Protein AF-A0A8J5X4Y2-F1 (afdb_monomer)

Mean predicted aligned error: 17.04 Å

Solvent-accessible surface area (backbone atoms only — not comparable to full-atom values): 22110 Å² total; per-residue (Å²): 134,82,88,64,68,61,83,46,69,44,55,58,91,65,52,57,80,64,70,45,80,50,61,64,41,42,43,60,32,39,28,60,42,95,52,92,84,36,31,27,31,32,43,24,26,33,15,34,46,57,54,85,54,64,38,83,60,81,86,63,22,73,81,29,31,64,38,51,64,92,48,33,78,74,38,70,87,46,34,74,26,54,61,76,26,36,31,35,35,68,36,65,56,50,74,50,57,30,85,47,100,89,50,60,47,34,29,35,38,31,39,60,51,58,30,88,92,41,90,84,42,53,26,68,42,35,30,39,26,39,40,39,58,22,50,39,72,88,64,53,78,42,45,14,25,18,39,29,28,41,76,37,56,82,92,44,48,89,51,39,77,55,36,69,35,60,38,48,77,68,33,46,50,43,49,46,33,62,84,82,44,59,47,65,59,24,50,52,43,38,72,64,46,75,76,76,61,68,40,73,43,43,24,51,64,63,61,77,39,80,86,49,57,48,94,60,49,76,40,80,46,75,82,79,57,70,64,65,60,60,72,69,50,76,76,81,70,78,80,75,81,78,82,80,86,80,82,89,81,88,86,88,85,88,86,87,84,85,88,84,83,88,86,86,88,85,82,85,86,84,84,84,81,82,88,84,82,86,78,87,78,84,83,81,79,82,83,81,87,78,91,80,91,76,86,86,88,86,86,86,91,85,80,88,90,85,89,89,87,89,81,89,84,90,82,87,88,84,87,90,86,82,93,77,88,82,78,93,73,89,80,80,76,87,70,92,73,87,80,72,75,86,115

Structure (mmCIF, N/CA/C/O backbone):
data_AF-A0A8J5X4Y2-F1
#
_entry.id   AF-A0A8J5X4Y2-F1
#
loop_
_atom_site.group_PDB
_atom_site.id
_atom_site.type_symbol
_atom_site.label_atom_id
_atom_site.label_alt_id
_atom_site.label_comp_id
_atom_site.label_asym_id
_atom_site.label_entity_id
_atom_site.label_seq_id
_atom_site.pdbx_PDB_ins_code
_atom_site.Cartn_x
_atom_site.Cartn_y
_atom_site.Cartn_z
_atom_site.occupancy
_atom_site.B_iso_or_equiv
_atom_site.auth_seq_id
_atom_site.auth_comp_id
_atom_site.auth_asym_id
_atom_site.auth_atom_id
_atom_site.pdbx_PDB_model_num
ATOM 1 N N . MET A 1 1 ? -28.275 11.058 -6.227 1.00 36.06 1 MET A N 1
ATOM 2 C CA . MET A 1 1 ? -27.317 11.415 -5.159 1.00 36.06 1 MET A CA 1
ATOM 3 C C . MET A 1 1 ? -25.944 11.520 -5.792 1.00 36.06 1 MET A C 1
ATOM 5 O O . MET A 1 1 ? -25.503 10.550 -6.395 1.00 36.06 1 MET A O 1
ATOM 9 N N . GLY A 1 2 ? -25.349 12.715 -5.793 1.00 36.47 2 GLY A N 1
ATOM 10 C CA . GLY A 1 2 ? -24.050 12.964 -6.423 1.00 36.47 2 GLY A CA 1
ATOM 11 C C . GLY A 1 2 ? -22.919 12.302 -5.639 1.00 36.47 2 GLY A C 1
ATOM 12 O O . GLY A 1 2 ? -22.927 12.332 -4.412 1.00 36.47 2 GLY A O 1
ATOM 13 N N . ALA A 1 3 ? -21.969 11.693 -6.346 1.00 39.72 3 ALA A N 1
ATOM 14 C CA . ALA A 1 3 ? -20.755 11.151 -5.753 1.00 39.72 3 ALA A CA 1
ATOM 15 C C . ALA A 1 3 ? -19.882 12.316 -5.266 1.00 39.72 3 ALA A C 1
ATOM 17 O O . ALA A 1 3 ? -19.220 12.980 -6.059 1.00 39.72 3 ALA A O 1
ATOM 18 N N . THR A 1 4 ? -19.923 12.611 -3.970 1.00 47.31 4 THR A N 1
ATOM 19 C CA . THR A 1 4 ? -19.015 13.580 -3.359 1.00 47.31 4 THR A CA 1
ATOM 20 C C . THR A 1 4 ? -17.664 12.911 -3.138 1.00 47.31 4 THR A C 1
ATOM 22 O O . THR A 1 4 ? -17.581 11.943 -2.385 1.00 47.31 4 THR A O 1
ATOM 25 N N . GLY A 1 5 ? -16.618 13.405 -3.808 1.00 56.22 5 GLY A N 1
ATOM 26 C CA . GLY A 1 5 ? -15.230 13.048 -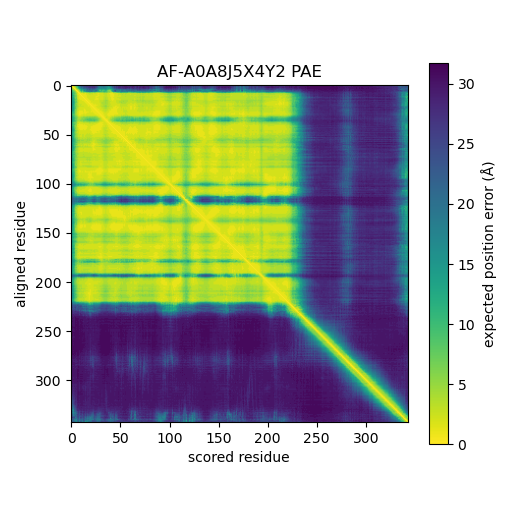3.496 1.00 56.22 5 GLY A CA 1
ATOM 27 C C . GLY A 1 5 ? -14.862 13.404 -2.050 1.00 56.22 5 GLY A C 1
ATOM 28 O O . GLY A 1 5 ? -15.661 14.019 -1.338 1.00 56.22 5 GLY A O 1
ATOM 29 N N . ALA A 1 6 ? -13.663 13.013 -1.606 1.00 60.06 6 ALA A N 1
ATOM 30 C CA . ALA A 1 6 ? -13.217 13.336 -0.254 1.00 60.06 6 ALA A CA 1
ATOM 31 C C . ALA A 1 6 ? -13.245 14.847 -0.013 1.00 60.06 6 ALA A C 1
ATOM 33 O O . ALA A 1 6 ? -12.638 15.614 -0.757 1.00 60.06 6 ALA A O 1
ATOM 34 N N . LYS A 1 7 ? -13.965 15.274 1.027 1.00 69.56 7 LYS A N 1
ATOM 35 C CA . LYS A 1 7 ? -14.131 16.699 1.360 1.00 69.56 7 LYS A CA 1
ATOM 36 C C . LYS A 1 7 ? -13.077 17.203 2.343 1.00 69.56 7 LYS A C 1
ATOM 38 O O . LYS A 1 7 ? -12.973 18.406 2.567 1.00 69.56 7 LYS A O 1
ATOM 43 N N . ARG A 1 8 ? -12.311 16.289 2.944 1.00 85.12 8 ARG A N 1
ATOM 44 C CA . ARG A 1 8 ? -11.380 16.561 4.038 1.00 85.12 8 ARG A CA 1
ATOM 45 C C . ARG A 1 8 ? -10.110 15.735 3.871 1.00 85.12 8 ARG A C 1
ATOM 47 O O . ARG A 1 8 ? -10.189 14.543 3.577 1.00 85.12 8 ARG A O 1
ATOM 54 N N . TRP A 1 9 ? -8.962 16.379 4.090 1.00 93.38 9 TRP A N 1
ATOM 55 C CA . TRP A 1 9 ? -7.667 15.715 4.208 1.00 93.38 9 TRP A CA 1
ATOM 56 C C . TRP A 1 9 ? -7.113 15.894 5.626 1.00 93.38 9 TRP A C 1
ATOM 58 O O . TRP A 1 9 ? -6.739 17.004 6.002 1.00 93.38 9 TRP A O 1
ATOM 68 N N . ARG A 1 10 ? -7.062 14.819 6.420 1.00 94.88 10 ARG A N 1
ATOM 69 C CA . ARG A 1 10 ? -6.415 14.807 7.739 1.00 94.88 10 ARG A CA 1
ATOM 70 C C . ARG A 1 10 ? -4.928 14.495 7.647 1.00 94.88 10 ARG A C 1
ATOM 72 O O . ARG A 1 10 ? -4.499 13.683 6.827 1.00 94.88 10 ARG A O 1
ATOM 79 N N . ARG A 1 11 ? -4.148 15.086 8.555 1.00 95.31 11 ARG A N 1
ATOM 80 C CA . ARG A 1 11 ? -2.704 14.838 8.682 1.00 95.31 11 ARG A CA 1
ATOM 81 C C . ARG A 1 11 ? -1.913 15.186 7.414 1.00 95.31 11 ARG A C 1
ATOM 83 O O . ARG A 1 11 ? -0.889 14.570 7.113 1.00 95.31 11 ARG A O 1
ATOM 90 N N . ARG A 1 12 ? -2.392 16.153 6.622 1.00 96.00 12 ARG A N 1
ATOM 91 C CA . ARG A 1 12 ? -1.757 16.570 5.358 1.00 96.00 12 ARG A CA 1
ATOM 92 C C . ARG A 1 12 ? -0.321 17.055 5.578 1.00 96.00 12 ARG A C 1
ATOM 94 O O . ARG A 1 12 ? 0.546 16.795 4.755 1.00 96.00 12 ARG A O 1
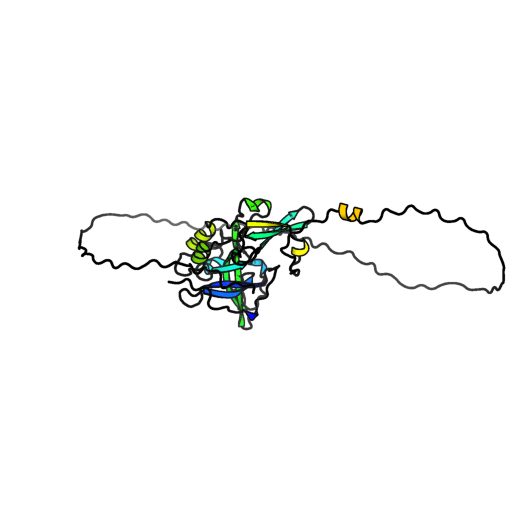ATOM 101 N N . GLU A 1 13 ? -0.056 17.697 6.708 1.00 95.94 13 GLU A N 1
ATOM 102 C CA . GLU A 1 13 ? 1.251 18.183 7.148 1.00 95.94 13 GLU A CA 1
ATOM 103 C C . GLU A 1 13 ? 2.321 17.088 7.250 1.00 95.94 13 GLU A C 1
ATOM 105 O O . GLU A 1 13 ? 3.513 17.392 7.157 1.00 95.94 13 GLU A O 1
ATOM 110 N N . HIS A 1 14 ? 1.920 15.821 7.375 1.00 95.88 14 HIS A N 1
ATOM 111 C CA . HIS A 1 14 ? 2.836 14.687 7.399 1.00 95.88 14 HIS A CA 1
ATOM 112 C C . HIS A 1 14 ? 3.089 14.056 6.023 1.00 95.88 14 HIS A C 1
ATOM 114 O O . HIS A 1 14 ? 3.980 13.216 5.890 1.00 95.88 14 HIS A O 1
ATOM 120 N N . TYR A 1 15 ? 2.335 14.444 4.992 1.00 96.06 15 TYR A N 1
ATOM 121 C CA . TYR A 1 15 ? 2.511 13.880 3.661 1.00 96.06 15 TYR A CA 1
ATOM 122 C C . TYR A 1 15 ? 3.778 14.429 3.008 1.00 96.06 15 TYR A C 1
ATOM 124 O O . TYR A 1 15 ? 3.997 15.642 2.951 1.00 96.06 15 TYR A O 1
ATOM 132 N N . ARG A 1 16 ? 4.626 13.525 2.523 1.00 95.00 16 ARG A N 1
ATOM 133 C CA . ARG A 1 16 ? 5.809 13.841 1.727 1.00 95.00 16 ARG A CA 1
ATOM 134 C C . ARG A 1 16 ? 5.750 12.969 0.471 1.00 95.00 16 ARG A C 1
ATOM 136 O O . ARG A 1 16 ? 5.759 11.746 0.632 1.00 95.00 16 ARG A O 1
ATOM 143 N N . PRO A 1 17 ? 5.652 13.559 -0.734 1.00 93.69 17 PRO A N 1
ATOM 144 C CA . PRO A 1 17 ? 5.750 12.804 -1.977 1.00 93.69 17 PRO A CA 1
ATOM 145 C C . PRO A 1 17 ? 7.043 11.992 -2.000 1.00 93.69 17 PRO A C 1
ATOM 147 O O . PRO A 1 17 ? 8.068 12.449 -1.492 1.00 93.69 17 PRO A O 1
ATOM 150 N N . SER A 1 18 ? 6.976 10.781 -2.542 1.00 95.06 18 SER A N 1
ATOM 151 C CA . SER A 1 18 ? 8.115 9.872 -2.608 1.00 95.06 18 SER A CA 1
ATOM 152 C C . SER A 1 18 ? 7.942 8.934 -3.795 1.00 95.06 18 SER A C 1
ATOM 154 O O . SER A 1 18 ? 6.894 8.307 -3.947 1.00 95.06 18 SER A O 1
ATOM 156 N N . ASN A 1 19 ? 8.986 8.830 -4.608 1.00 95.88 19 ASN A N 1
ATOM 157 C CA . ASN A 1 19 ? 9.121 7.864 -5.688 1.00 95.88 19 ASN A CA 1
ATOM 158 C C . ASN A 1 19 ? 9.515 6.470 -5.159 1.00 95.88 19 ASN A C 1
ATOM 160 O O . ASN A 1 19 ? 9.367 5.484 -5.880 1.00 95.88 19 ASN A O 1
ATOM 164 N N . ASN A 1 20 ? 9.993 6.365 -3.910 1.00 96.25 20 ASN A N 1
ATOM 165 C CA . ASN A 1 20 ? 10.376 5.120 -3.236 1.00 96.25 20 ASN A CA 1
ATOM 166 C C . ASN A 1 20 ? 9.727 4.969 -1.845 1.00 96.25 20 ASN A C 1
ATOM 168 O O . ASN A 1 20 ? 10.377 5.006 -0.791 1.00 96.25 20 ASN A O 1
ATOM 172 N N . LEU A 1 21 ? 8.406 4.780 -1.837 1.00 96.25 21 LEU A N 1
ATOM 173 C CA . LEU A 1 21 ? 7.633 4.621 -0.610 1.00 96.25 21 LEU A CA 1
ATOM 174 C C . LEU A 1 21 ? 7.797 3.217 0.009 1.00 96.25 21 LEU A C 1
ATOM 176 O O . LEU A 1 21 ? 7.232 2.235 -0.466 1.00 96.25 21 LEU A O 1
ATOM 180 N N . CYS A 1 22 ? 8.523 3.135 1.125 1.00 94.69 22 CYS A N 1
ATOM 181 C CA . CYS A 1 22 ? 8.737 1.902 1.898 1.00 94.69 22 CYS A CA 1
ATOM 182 C C . CYS A 1 22 ? 7.871 1.843 3.176 1.00 94.69 22 CYS A C 1
ATOM 184 O O . CYS A 1 22 ? 7.430 2.893 3.658 1.00 94.69 22 CYS A O 1
ATOM 186 N N . PRO A 1 23 ? 7.666 0.658 3.791 1.00 97.06 23 PRO A N 1
ATOM 187 C CA . PRO A 1 23 ? 7.046 0.556 5.113 1.00 97.06 23 PRO A CA 1
ATOM 188 C C . PRO A 1 23 ? 7.677 1.516 6.138 1.00 97.06 23 PRO A C 1
ATOM 190 O O . PRO A 1 23 ? 8.893 1.688 6.194 1.00 97.06 23 PRO A O 1
ATOM 193 N N . GLY A 1 24 ? 6.830 2.181 6.921 1.00 95.69 24 GLY A N 1
ATOM 194 C CA . GLY A 1 24 ? 7.155 3.252 7.863 1.00 95.69 24 GLY A CA 1
ATOM 195 C C . GLY A 1 24 ? 7.029 4.661 7.280 1.00 95.69 24 GLY A C 1
ATOM 196 O O . GLY A 1 24 ? 6.867 5.621 8.035 1.00 95.69 24 GLY A O 1
ATOM 197 N N . ARG A 1 25 ? 7.052 4.817 5.948 1.00 96.38 25 ARG A N 1
ATOM 198 C CA . ARG A 1 25 ? 6.729 6.094 5.290 1.00 96.38 25 ARG A CA 1
ATOM 199 C C . ARG A 1 25 ? 5.230 6.356 5.334 1.00 96.38 25 ARG A C 1
ATOM 201 O O . ARG A 1 25 ? 4.432 5.433 5.488 1.00 96.38 25 ARG A O 1
ATOM 208 N N . GLN A 1 26 ? 4.857 7.625 5.199 1.00 97.00 26 GLN A N 1
ATOM 209 C CA . GLN A 1 26 ? 3.462 8.036 5.234 1.00 97.00 26 GLN A CA 1
ATOM 210 C C . GLN A 1 26 ? 2.939 8.406 3.849 1.00 97.00 26 GLN A C 1
ATOM 212 O O . GLN A 1 26 ? 3.618 9.093 3.090 1.00 97.00 26 GLN A O 1
ATOM 217 N N . SER A 1 27 ? 1.719 7.975 3.547 1.00 97.50 27 SER A N 1
ATOM 218 C CA . SER A 1 27 ? 1.033 8.218 2.278 1.00 97.50 27 SER A CA 1
ATOM 219 C C . SER A 1 27 ? -0.453 8.512 2.526 1.00 97.50 27 SER A C 1
ATOM 221 O O . SER A 1 27 ? -0.987 8.170 3.589 1.00 97.50 27 SER A O 1
ATOM 223 N N . PRO A 1 28 ? -1.138 9.184 1.589 1.00 97.62 28 PRO A N 1
ATOM 224 C CA . PRO A 1 28 ? -2.568 9.408 1.694 1.00 97.62 28 PRO A CA 1
ATOM 225 C C . PRO A 1 28 ? -3.332 8.099 1.466 1.00 97.62 28 PRO A C 1
ATOM 227 O O . PRO A 1 28 ? -3.070 7.373 0.513 1.00 97.62 28 PRO A O 1
ATOM 230 N N . ALA A 1 29 ? -4.325 7.829 2.307 1.00 98.19 29 ALA A N 1
ATOM 231 C CA . ALA A 1 29 ? -5.271 6.734 2.143 1.00 98.19 29 ALA A CA 1
ATOM 232 C C . ALA A 1 29 ? -6.702 7.275 2.225 1.00 98.19 29 ALA A C 1
ATOM 234 O O . ALA A 1 29 ? -7.053 8.013 3.147 1.00 98.19 29 ALA A O 1
ATOM 235 N N . LEU A 1 30 ? -7.528 6.920 1.244 1.00 97.62 30 LEU A N 1
ATOM 236 C CA . LEU A 1 30 ? -8.937 7.291 1.166 1.00 97.62 30 LEU A CA 1
ATOM 237 C C . LEU A 1 30 ? -9.767 6.284 1.964 1.00 97.62 30 LEU A C 1
ATOM 239 O O . LEU A 1 30 ? -9.671 5.083 1.727 1.00 97.62 30 LEU A O 1
ATOM 243 N N . HIS A 1 31 ? -10.605 6.744 2.883 1.00 96.00 31 HIS A N 1
ATOM 244 C CA . HIS A 1 31 ? -11.492 5.894 3.677 1.00 96.00 31 HIS A CA 1
ATOM 245 C C . HIS A 1 31 ? -12.844 6.571 3.910 1.00 96.00 31 HIS A C 1
ATOM 247 O O . HIS A 1 31 ? -13.061 7.720 3.523 1.00 96.00 31 HIS A O 1
ATOM 253 N N . ARG A 1 32 ? -13.780 5.846 4.527 1.00 92.38 32 ARG A N 1
ATOM 254 C CA . ARG A 1 32 ? -15.053 6.431 4.959 1.00 92.38 32 ARG A CA 1
ATOM 255 C C . ARG A 1 32 ? -14.813 7.370 6.146 1.00 92.38 32 ARG A C 1
ATOM 257 O O . ARG A 1 32 ? -14.070 7.008 7.060 1.00 92.38 32 ARG A O 1
ATOM 264 N N . GLY A 1 33 ? -15.399 8.561 6.084 1.00 88.19 33 GLY A N 1
ATOM 265 C CA . GLY A 1 33 ? -15.421 9.534 7.175 1.00 88.19 33 GLY A CA 1
ATOM 266 C C . GLY A 1 33 ? -16.516 9.229 8.198 1.00 88.19 33 GLY A C 1
ATOM 267 O O . GLY A 1 33 ? -17.218 8.220 8.094 1.00 88.19 33 GLY A O 1
ATOM 268 N N . ASP A 1 34 ? -16.668 10.122 9.175 1.00 83.56 34 ASP A N 1
ATOM 269 C CA . ASP A 1 34 ? -17.605 9.946 10.291 1.00 83.56 34 ASP A CA 1
ATOM 270 C C . ASP A 1 34 ? -19.072 10.105 9.855 1.00 83.56 34 ASP A C 1
ATOM 272 O O . ASP A 1 34 ? -19.961 9.431 10.380 1.00 83.56 34 ASP A O 1
ATOM 276 N N . ALA A 1 35 ? -19.347 10.971 8.871 1.00 82.62 35 ALA A N 1
ATOM 277 C CA . ALA A 1 35 ? -20.702 11.175 8.374 1.00 82.62 35 ALA A CA 1
ATOM 278 C C . ALA A 1 35 ? -21.111 10.122 7.317 1.00 82.62 35 ALA A C 1
ATOM 280 O O . ALA A 1 35 ? -20.291 9.675 6.504 1.00 82.62 35 ALA A O 1
ATOM 281 N N . PRO A 1 36 ? -22.404 9.741 7.245 1.00 79.12 36 PRO A N 1
ATOM 282 C CA . PRO A 1 36 ? -22.892 8.810 6.233 1.00 79.12 36 PRO A CA 1
ATOM 283 C C . PRO A 1 36 ? -22.568 9.266 4.803 1.00 79.12 36 PRO A C 1
ATOM 285 O O . PRO A 1 36 ? -23.016 10.315 4.347 1.00 79.12 36 PRO A O 1
ATOM 288 N N . GLY A 1 37 ? -21.805 8.444 4.079 1.00 79.19 37 GLY A N 1
ATOM 289 C CA . GLY A 1 37 ? -21.427 8.704 2.687 1.00 79.19 37 GLY A CA 1
ATOM 290 C C . GLY A 1 37 ? -20.275 9.698 2.520 1.00 79.19 37 GLY A C 1
ATOM 291 O O . GLY A 1 37 ? -19.903 9.996 1.386 1.00 79.19 37 GLY A O 1
ATOM 292 N N . GLU A 1 38 ? -19.694 10.196 3.614 1.00 87.25 38 GLU A N 1
ATOM 293 C CA . GLU A 1 38 ? -18.492 11.020 3.562 1.00 87.25 38 GLU A CA 1
ATOM 294 C C . GLU A 1 38 ? -17.263 10.155 3.279 1.00 87.25 38 GLU A C 1
ATOM 296 O O . GLU A 1 38 ? -17.079 9.080 3.855 1.00 87.25 38 GLU A O 1
ATOM 301 N N . LEU A 1 39 ? -16.413 10.648 2.383 1.00 91.69 39 LEU A N 1
ATOM 302 C CA . LEU A 1 39 ? -15.074 10.126 2.174 1.00 91.69 39 LEU A CA 1
ATOM 303 C C . LEU A 1 39 ? -14.063 11.108 2.757 1.00 91.69 39 LEU A C 1
ATOM 305 O O . LEU A 1 39 ? -14.217 12.328 2.649 1.00 91.69 39 LEU A O 1
ATOM 309 N N . GLU A 1 40 ? -13.011 10.560 3.339 1.00 93.88 40 GLU A N 1
ATOM 310 C CA . GLU A 1 40 ? -11.933 11.299 3.972 1.00 93.88 40 GLU A CA 1
ATOM 311 C C . GLU A 1 40 ? -10.593 10.762 3.478 1.00 93.88 40 GLU A C 1
ATOM 313 O O . GLU A 1 40 ? -10.405 9.554 3.328 1.00 93.88 40 GLU A O 1
ATOM 318 N N . LEU A 1 41 ? -9.671 11.674 3.189 1.00 96.44 41 LEU A N 1
ATOM 319 C CA . LEU A 1 41 ? -8.287 11.341 2.898 1.00 96.44 41 LEU A CA 1
ATOM 320 C C . LEU A 1 41 ? -7.484 11.532 4.184 1.00 96.44 41 LEU A C 1
ATOM 322 O O . LEU A 1 41 ? -7.532 12.604 4.778 1.00 96.44 41 LEU A O 1
ATOM 326 N N . THR A 1 42 ? -6.723 10.536 4.612 1.00 97.62 42 THR A N 1
ATOM 327 C CA . THR A 1 42 ? -5.856 10.672 5.788 1.00 97.62 42 THR A CA 1
ATOM 328 C C . THR A 1 42 ? -4.452 10.236 5.437 1.00 97.62 42 THR A C 1
ATOM 330 O O . THR A 1 42 ? -4.259 9.200 4.808 1.00 97.62 42 THR A O 1
ATOM 333 N N . THR A 1 43 ? -3.459 11.019 5.848 1.00 98.31 43 THR A N 1
ATOM 334 C CA . THR A 1 43 ? -2.062 10.594 5.762 1.00 98.31 43 THR A CA 1
ATOM 335 C C . THR A 1 43 ? -1.770 9.562 6.855 1.00 98.31 43 THR A C 1
ATOM 337 O O . THR A 1 43 ? -1.833 9.859 8.055 1.00 98.31 43 THR A O 1
ATOM 340 N N . MET A 1 44 ? -1.465 8.337 6.432 1.00 98.50 44 MET A N 1
ATOM 341 C CA . MET A 1 44 ? -1.266 7.163 7.282 1.00 98.50 44 MET A CA 1
ATOM 342 C C . MET A 1 44 ? 0.116 6.555 7.040 1.00 98.50 44 MET A C 1
ATOM 344 O O . MET A 1 44 ? 0.648 6.652 5.937 1.00 98.50 44 MET A O 1
ATOM 348 N N . ALA A 1 45 ? 0.699 5.902 8.044 1.00 98.38 45 ALA A N 1
ATOM 349 C CA . ALA A 1 45 ? 1.947 5.161 7.863 1.00 98.38 45 ALA A CA 1
ATOM 350 C C . ALA A 1 45 ? 1.706 3.794 7.197 1.00 98.38 45 ALA A C 1
ATOM 352 O O . ALA A 1 45 ? 0.796 3.051 7.570 1.00 98.38 45 ALA A O 1
ATOM 353 N N . PHE A 1 46 ? 2.539 3.448 6.218 1.00 98.56 46 PHE A N 1
ATOM 354 C CA . PHE A 1 46 ? 2.518 2.149 5.556 1.00 98.56 46 PHE A CA 1
ATOM 355 C C . PHE A 1 46 ? 3.134 1.081 6.467 1.00 98.56 46 PHE A C 1
ATOM 357 O O . PHE A 1 46 ? 4.278 1.223 6.876 1.00 98.56 46 PHE A O 1
ATOM 364 N N . GLY A 1 47 ? 2.411 0.008 6.777 1.00 98.31 47 GLY A N 1
ATOM 365 C CA . GLY A 1 47 ? 2.810 -0.982 7.779 1.00 98.31 47 GLY A CA 1
ATOM 366 C C . GLY A 1 47 ? 1.870 -0.946 8.970 1.00 98.31 47 GLY A C 1
ATOM 367 O O . GLY A 1 47 ? 1.989 -0.081 9.832 1.00 98.31 47 GLY A O 1
ATOM 368 N N . LEU A 1 48 ? 0.915 -1.872 9.017 1.00 98.56 48 LEU A N 1
ATOM 369 C CA . LEU A 1 48 ? -0.138 -1.850 10.026 1.00 98.56 48 LEU A CA 1
ATOM 370 C C . LEU A 1 48 ? 0.423 -2.088 11.434 1.00 98.56 48 LEU A C 1
ATOM 372 O O . LEU A 1 48 ? 1.121 -3.068 11.685 1.00 98.56 48 LEU A O 1
ATOM 376 N N . VAL A 1 49 ? 0.018 -1.245 12.376 1.00 98.31 49 VAL A N 1
ATOM 377 C CA . VAL A 1 49 ? 0.227 -1.446 13.810 1.00 98.31 49 VAL A CA 1
ATOM 378 C C . VAL A 1 49 ? -1.145 -1.655 14.442 1.00 98.31 49 VAL A C 1
ATOM 380 O O . VAL A 1 49 ? -1.946 -0.721 14.474 1.00 98.31 49 VAL A O 1
ATOM 383 N N . PRO A 1 50 ? -1.470 -2.870 14.920 1.00 97.88 50 PRO A N 1
ATOM 384 C CA . PRO A 1 50 ? -2.747 -3.110 15.578 1.00 97.88 50 PRO A CA 1
ATOM 385 C C . PRO A 1 50 ? -2.935 -2.198 16.795 1.00 97.88 50 PRO A C 1
ATOM 387 O O . PRO A 1 50 ? -2.015 -2.054 17.598 1.00 97.88 50 PRO A O 1
ATOM 390 N N . SER A 1 51 ? -4.135 -1.652 16.983 1.00 97.56 51 SER A N 1
ATOM 391 C CA . SER A 1 51 ? -4.476 -0.729 18.075 1.00 97.56 51 SER A CA 1
ATOM 392 C C . SER A 1 51 ? -4.243 -1.288 19.481 1.00 97.56 51 SER A C 1
ATOM 394 O O . SER A 1 51 ? -4.022 -0.527 20.416 1.00 97.56 51 SER A O 1
ATOM 396 N N . TYR A 1 52 ? -4.254 -2.615 19.628 1.00 96.75 52 TYR A N 1
ATOM 397 C CA . TYR A 1 52 ? -3.972 -3.323 20.881 1.00 96.75 52 TYR A CA 1
ATOM 398 C C . TYR A 1 52 ? -2.479 -3.627 21.104 1.00 96.75 52 TYR A C 1
ATOM 400 O O . TYR A 1 52 ? -2.135 -4.293 22.079 1.00 96.75 52 TYR A O 1
ATOM 408 N N . THR A 1 53 ? -1.591 -3.207 20.198 1.00 97.50 53 THR A N 1
ATOM 409 C CA . THR A 1 53 ? -0.137 -3.314 20.400 1.00 97.50 53 THR A CA 1
ATOM 410 C C . THR A 1 53 ? 0.263 -2.481 21.616 1.00 97.50 53 THR A C 1
ATOM 412 O O . THR A 1 53 ? -0.279 -1.395 21.819 1.00 97.50 53 THR A O 1
ATOM 415 N N . ASP A 1 54 ? 1.212 -2.975 22.415 1.00 97.31 54 ASP A N 1
ATOM 416 C CA . ASP A 1 54 ? 1.728 -2.263 23.590 1.00 97.31 54 ASP A CA 1
ATOM 417 C C . ASP A 1 54 ? 2.104 -0.814 23.234 1.00 97.31 54 ASP A C 1
ATOM 419 O O . ASP A 1 54 ? 2.788 -0.576 22.240 1.00 97.31 54 ASP A O 1
ATOM 423 N N . LYS A 1 55 ? 1.643 0.151 24.036 1.00 96.75 55 LYS A N 1
ATOM 424 C CA . LYS A 1 55 ? 1.828 1.592 23.801 1.00 96.75 55 LYS A CA 1
ATOM 425 C C . LYS A 1 55 ? 3.292 2.040 23.893 1.00 96.75 55 LYS A C 1
ATOM 427 O O . LYS A 1 55 ? 3.641 3.077 23.333 1.00 96.75 55 LYS A O 1
ATOM 432 N N . ALA A 1 56 ? 4.135 1.281 24.592 1.00 96.44 56 ALA A N 1
ATOM 433 C CA . ALA A 1 56 ? 5.574 1.505 24.696 1.00 96.44 56 ALA A CA 1
ATOM 434 C C . ALA A 1 56 ? 6.372 0.775 23.598 1.00 96.44 56 ALA A C 1
ATOM 436 O O . ALA A 1 56 ? 7.594 0.930 23.511 1.00 96.44 56 ALA A O 1
ATOM 437 N N . ALA A 1 57 ? 5.716 -0.032 22.753 1.00 94.31 57 ALA A N 1
ATOM 438 C CA . ALA A 1 57 ? 6.392 -0.741 21.676 1.00 94.31 57 ALA A CA 1
ATOM 439 C C . ALA A 1 57 ? 6.969 0.230 20.640 1.00 94.31 57 ALA A C 1
ATOM 441 O O . ALA A 1 57 ? 6.381 1.260 20.317 1.00 94.31 57 ALA A O 1
ATOM 442 N N . ARG A 1 58 ? 8.104 -0.157 20.050 1.00 94.75 58 ARG A N 1
ATOM 443 C CA . ARG A 1 58 ? 8.593 0.442 18.805 1.00 94.75 58 ARG A CA 1
ATOM 444 C C . ARG A 1 58 ? 7.964 -0.313 17.632 1.00 94.75 58 ARG A C 1
ATOM 446 O O . ARG A 1 58 ? 8.245 -1.505 17.496 1.00 94.75 58 ARG A O 1
ATOM 453 N N . PRO A 1 59 ? 7.124 0.329 16.802 1.00 94.38 59 PRO A N 1
ATOM 454 C CA . PRO A 1 59 ? 6.504 -0.341 15.668 1.00 94.38 59 PRO A CA 1
ATOM 455 C C . PRO A 1 59 ? 7.512 -0.899 14.659 1.00 94.38 59 PRO A C 1
ATOM 457 O O . PRO A 1 59 ? 8.394 -0.182 14.190 1.00 94.38 59 PRO A O 1
ATOM 460 N N . ASP A 1 60 ? 7.330 -2.162 14.276 1.00 95.94 60 ASP A N 1
ATOM 461 C CA . ASP A 1 60 ? 7.972 -2.756 13.102 1.00 95.94 60 ASP A CA 1
ATOM 462 C C . ASP A 1 60 ? 6.985 -2.742 11.928 1.00 95.94 60 ASP A C 1
ATOM 464 O O . ASP A 1 60 ? 6.125 -3.618 11.790 1.00 95.94 60 ASP A O 1
ATOM 468 N N . PHE A 1 61 ? 7.111 -1.723 11.080 1.00 96.62 61 PHE A N 1
ATOM 469 C CA . PHE A 1 61 ? 6.223 -1.497 9.941 1.00 96.62 61 PHE A CA 1
ATOM 470 C C . PHE A 1 61 ? 6.338 -2.572 8.848 1.00 96.62 61 PHE A C 1
ATOM 472 O O . PHE A 1 61 ? 5.403 -2.754 8.068 1.00 96.62 61 PHE A O 1
ATOM 479 N N . PHE A 1 62 ? 7.442 -3.323 8.785 1.00 96.06 62 PHE A N 1
ATOM 480 C CA . PHE A 1 62 ? 7.636 -4.351 7.758 1.00 96.06 62 PHE A CA 1
ATOM 481 C C . PHE A 1 62 ? 6.830 -5.614 8.050 1.00 96.06 62 PHE A C 1
ATOM 483 O O . PHE A 1 62 ? 6.367 -6.284 7.125 1.00 96.06 62 PHE A O 1
ATOM 490 N N . ARG A 1 63 ? 6.605 -5.919 9.333 1.00 95.38 63 ARG A N 1
ATOM 491 C CA . ARG A 1 63 ? 5.919 -7.140 9.771 1.00 95.38 63 ARG A CA 1
ATOM 492 C C . ARG A 1 63 ? 4.499 -7.269 9.221 1.00 95.38 63 ARG A C 1
ATOM 494 O O . ARG A 1 63 ? 4.034 -8.380 8.977 1.00 95.38 63 ARG A O 1
ATOM 501 N N . MET A 1 64 ? 3.798 -6.148 9.064 1.00 96.81 64 MET A N 1
ATOM 502 C CA . MET A 1 64 ? 2.385 -6.111 8.676 1.00 96.81 64 MET A CA 1
ATOM 503 C C . MET A 1 64 ? 2.113 -5.085 7.568 1.00 96.81 64 MET A C 1
ATOM 505 O O . MET A 1 64 ? 1.058 -4.459 7.536 1.00 96.81 64 MET A O 1
ATOM 509 N N . ALA A 1 65 ? 3.056 -4.916 6.638 1.00 97.81 65 ALA A N 1
ATOM 510 C CA . ALA A 1 65 ? 2.858 -4.084 5.449 1.00 97.81 65 ALA A CA 1
ATOM 511 C C . ALA A 1 65 ? 1.806 -4.667 4.490 1.00 97.81 65 ALA A C 1
ATOM 513 O O . ALA A 1 65 ? 1.038 -3.924 3.885 1.00 97.81 65 ALA A O 1
ATOM 514 N N . ASN A 1 66 ? 1.728 -5.996 4.388 1.00 98.31 66 ASN A N 1
ATOM 515 C CA . ASN A 1 66 ? 0.828 -6.688 3.470 1.00 98.31 66 ASN A CA 1
ATOM 516 C C . ASN A 1 66 ? -0.110 -7.653 4.209 1.00 98.31 66 ASN A C 1
ATOM 518 O O . ASN A 1 66 ? 0.293 -8.343 5.145 1.00 98.31 66 ASN A O 1
ATOM 522 N N . ALA A 1 67 ? -1.348 -7.748 3.729 1.00 97.88 67 ALA A N 1
ATOM 523 C CA . ALA A 1 67 ? -2.362 -8.709 4.147 1.00 97.88 67 ALA A CA 1
ATOM 524 C C . ALA A 1 67 ? -2.754 -9.594 2.955 1.00 97.88 67 ALA A C 1
ATOM 526 O O . ALA A 1 67 ? -3.100 -9.105 1.880 1.00 97.88 67 ALA A O 1
ATOM 527 N N . ARG A 1 68 ? -2.696 -10.916 3.124 1.00 98.06 68 ARG A N 1
ATOM 528 C CA . ARG A 1 68 ? -3.103 -11.872 2.085 1.00 98.06 68 ARG A CA 1
ATOM 529 C C . ARG A 1 68 ? -4.620 -11.983 2.052 1.00 98.06 68 ARG A C 1
ATOM 531 O O . ARG A 1 68 ? -5.218 -12.350 3.061 1.00 98.06 68 ARG A O 1
ATOM 538 N N . SER A 1 69 ? -5.241 -11.690 0.913 1.00 97.75 69 SER A N 1
ATOM 539 C CA . SER A 1 69 ? -6.705 -11.701 0.774 1.00 97.75 69 SER A CA 1
ATOM 540 C C . SER A 1 69 ? -7.326 -13.073 1.063 1.00 97.75 69 SER A C 1
ATOM 542 O O . SER A 1 69 ? -8.461 -13.155 1.517 1.00 97.75 69 SER A O 1
ATOM 544 N N . GLU A 1 70 ? -6.567 -14.146 0.864 1.00 96.75 70 GLU A N 1
ATOM 545 C CA . GLU A 1 70 ? -6.958 -15.535 1.102 1.00 96.75 70 GLU A CA 1
ATOM 546 C C . GLU A 1 70 ? -7.127 -15.834 2.598 1.00 96.75 70 GLU A C 1
ATOM 548 O O . GLU A 1 70 ? -7.975 -16.635 2.984 1.00 96.75 70 GLU A O 1
ATOM 553 N N . THR A 1 71 ? -6.331 -15.182 3.452 1.00 97.44 71 THR A N 1
ATOM 554 C CA . THR A 1 71 ? -6.281 -15.455 4.899 1.00 97.44 71 THR A CA 1
ATOM 555 C C . THR A 1 71 ? -6.729 -14.278 5.760 1.00 97.44 71 THR A C 1
ATOM 557 O O . THR A 1 71 ? -6.820 -14.414 6.981 1.00 97.44 71 THR A O 1
ATOM 560 N N . VAL A 1 72 ? -7.031 -13.124 5.160 1.00 97.69 72 VAL A N 1
ATOM 561 C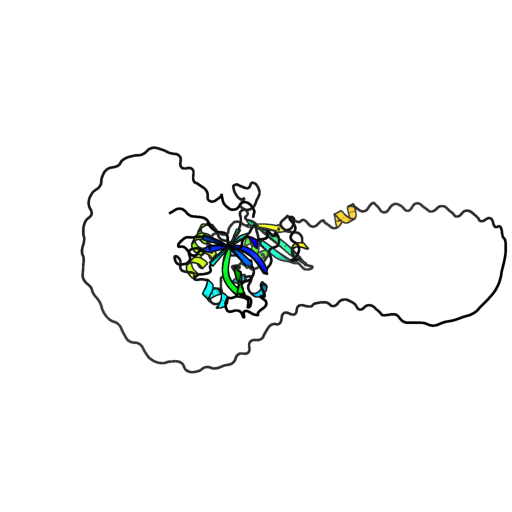 CA . VAL A 1 72 ? -7.351 -11.876 5.873 1.00 97.69 72 VAL A CA 1
ATOM 562 C C . VAL A 1 72 ? -8.550 -12.019 6.819 1.00 97.69 72 VAL A C 1
ATOM 564 O O . VAL A 1 72 ? -8.567 -11.422 7.893 1.00 97.69 72 VAL A O 1
ATOM 567 N N . SER A 1 73 ? -9.528 -12.858 6.467 1.00 97.19 73 SER A N 1
ATOM 568 C CA . SER A 1 73 ? -10.714 -13.140 7.285 1.00 97.19 73 SER A CA 1
ATOM 569 C C . SER A 1 73 ? -10.445 -14.099 8.449 1.00 97.19 73 SER A C 1
ATOM 571 O O . SER A 1 73 ? -11.218 -14.123 9.404 1.00 97.19 73 SER A O 1
ATOM 573 N N . ALA A 1 74 ? -9.352 -14.864 8.403 1.00 97.19 74 ALA A N 1
ATOM 574 C CA . ALA A 1 74 ? -8.954 -15.792 9.457 1.00 97.19 74 ALA A CA 1
ATOM 575 C C . ALA A 1 74 ? -7.931 -15.176 10.426 1.00 97.19 74 ALA A C 1
ATOM 577 O O . ALA A 1 74 ? -7.893 -15.545 11.597 1.00 97.19 74 ALA A O 1
ATOM 578 N N . GLN A 1 75 ? -7.114 -14.225 9.965 1.00 97.44 75 GLN A N 1
ATOM 579 C CA . GLN A 1 75 ? -6.070 -13.591 10.772 1.00 97.44 75 GLN A CA 1
ATOM 580 C C . GLN A 1 75 ? -6.663 -12.534 11.723 1.00 97.44 75 GLN A C 1
ATOM 582 O O . GLN A 1 75 ? -7.138 -11.505 11.240 1.00 97.44 75 GLN A O 1
ATOM 587 N N . PRO A 1 76 ? -6.596 -12.704 13.063 1.00 96.00 76 PRO A N 1
ATOM 588 C CA . PRO A 1 76 ? -7.279 -11.818 14.017 1.00 96.00 76 PRO A CA 1
ATOM 589 C C . PRO A 1 76 ? -6.936 -10.334 13.863 1.00 96.00 76 PRO A C 1
ATOM 591 O O . PRO A 1 76 ? -7.812 -9.476 13.972 1.00 96.00 76 PRO A O 1
ATOM 594 N N . ALA A 1 77 ? -5.672 -10.036 13.548 1.00 95.50 77 ALA A N 1
ATOM 595 C CA . ALA A 1 77 ? -5.195 -8.669 13.402 1.00 95.50 77 ALA A CA 1
ATOM 596 C C . ALA A 1 77 ? -5.884 -7.907 12.253 1.00 95.50 77 ALA A C 1
ATOM 598 O O . ALA A 1 77 ? -6.103 -6.704 12.385 1.00 95.50 77 ALA A O 1
ATOM 599 N N . PHE A 1 78 ? -6.275 -8.611 11.181 1.00 98.00 78 PHE A N 1
ATOM 600 C CA . PHE A 1 78 ? -6.949 -8.042 10.010 1.00 98.00 78 PHE A CA 1
ATOM 601 C C . PHE A 1 78 ? -8.459 -8.297 9.998 1.00 98.00 78 PHE A C 1
ATOM 603 O O . PHE A 1 78 ? -9.223 -7.415 9.612 1.00 98.00 78 PHE A O 1
ATOM 610 N N . ARG A 1 79 ? -8.916 -9.468 10.463 1.00 97.38 79 ARG A N 1
ATOM 611 C CA . ARG A 1 79 ? -10.332 -9.868 10.467 1.00 97.38 79 ARG A CA 1
ATOM 612 C C . ARG A 1 79 ? -11.225 -8.802 11.095 1.00 97.38 79 ARG A C 1
ATOM 614 O O . ARG A 1 79 ? -12.264 -8.468 10.537 1.00 97.38 79 ARG A O 1
ATOM 621 N N . ARG A 1 80 ? -10.809 -8.247 12.239 1.00 96.50 80 ARG A N 1
ATOM 622 C CA . ARG A 1 80 ? -11.563 -7.202 12.954 1.00 96.50 80 ARG A CA 1
ATOM 623 C C . ARG A 1 80 ? -11.686 -5.886 12.172 1.00 96.50 80 ARG A C 1
ATOM 625 O O . ARG A 1 80 ? -12.580 -5.098 12.450 1.00 96.50 80 ARG A O 1
ATOM 632 N N . LEU A 1 81 ? -10.782 -5.638 11.223 1.00 97.56 81 LEU A N 1
ATOM 633 C CA . LEU A 1 81 ? -10.714 -4.402 10.442 1.00 97.56 81 LEU A CA 1
ATOM 634 C C . LEU A 1 81 ? -11.637 -4.449 9.226 1.00 97.56 81 LEU A C 1
ATOM 636 O O . LEU A 1 81 ? -12.145 -3.410 8.816 1.00 97.56 81 LEU A O 1
ATOM 640 N N . LEU A 1 82 ? -11.902 -5.640 8.679 1.00 96.12 82 LEU A N 1
ATOM 641 C CA . LEU A 1 82 ? -12.701 -5.819 7.461 1.00 96.12 82 LEU A CA 1
ATOM 642 C C . LEU A 1 82 ? -14.056 -5.109 7.535 1.00 96.12 82 LEU A C 1
ATOM 644 O O . LEU A 1 82 ? -14.495 -4.538 6.542 1.00 96.12 82 LEU A O 1
ATOM 648 N N . ALA A 1 83 ? -14.708 -5.116 8.697 1.00 93.81 83 ALA A N 1
ATOM 649 C CA . ALA A 1 83 ? -16.037 -4.538 8.855 1.00 93.81 83 ALA A CA 1
ATOM 650 C C . ALA A 1 83 ? -16.067 -3.006 8.776 1.00 93.81 83 ALA A C 1
ATOM 652 O O . ALA A 1 83 ? -17.039 -2.462 8.259 1.00 93.81 83 ALA A O 1
ATOM 653 N N . HIS A 1 84 ? -15.020 -2.316 9.246 1.00 93.00 84 HIS A N 1
ATOM 654 C CA . HIS A 1 84 ? -15.094 -0.871 9.518 1.00 93.00 84 HIS A CA 1
ATOM 655 C C . HIS A 1 84 ? -13.884 -0.056 9.061 1.00 93.00 84 HIS A C 1
ATOM 657 O O . HIS A 1 84 ? -13.982 1.157 8.903 1.00 93.00 84 HIS A O 1
ATOM 663 N N . ARG A 1 85 ? -12.734 -0.692 8.848 1.00 96.75 85 ARG A N 1
ATOM 664 C CA . ARG A 1 85 ? -11.455 -0.022 8.610 1.00 96.75 85 ARG A CA 1
ATOM 665 C C . ARG A 1 85 ? -10.865 -0.406 7.258 1.00 96.75 85 ARG A C 1
ATOM 667 O O . ARG A 1 85 ? -9.736 -0.879 7.148 1.00 96.75 85 ARG A O 1
ATOM 674 N N . ARG A 1 86 ? -11.664 -0.206 6.213 1.00 97.75 86 ARG A N 1
ATOM 675 C CA . ARG A 1 86 ? -11.259 -0.376 4.815 1.00 97.75 86 ARG A CA 1
ATOM 676 C C . ARG A 1 86 ? -10.822 0.970 4.247 1.00 97.75 86 ARG A C 1
ATOM 678 O O . ARG A 1 86 ? -11.480 1.982 4.491 1.00 97.75 86 ARG A O 1
ATOM 685 N N . CYS A 1 87 ? -9.717 0.982 3.517 1.00 98.19 87 CYS A N 1
ATOM 686 C CA . CYS A 1 87 ? -9.228 2.159 2.808 1.00 98.19 87 CYS A CA 1
ATOM 687 C C . CYS A 1 87 ? -8.727 1.792 1.407 1.00 98.19 87 CYS A C 1
ATOM 689 O O . CYS A 1 87 ? -8.568 0.616 1.067 1.00 98.19 87 CYS A O 1
ATOM 691 N N . VAL A 1 88 ? -8.522 2.815 0.586 1.00 98.31 88 VAL A N 1
ATOM 692 C CA . VAL A 1 88 ? -7.930 2.731 -0.747 1.00 98.31 88 VAL A CA 1
ATOM 693 C C . VAL A 1 88 ? -6.698 3.623 -0.777 1.00 98.31 88 VAL A C 1
ATOM 695 O O . VAL A 1 88 ? -6.783 4.801 -0.432 1.00 98.31 88 VAL A O 1
ATOM 698 N N . VAL A 1 89 ? -5.565 3.073 -1.199 1.00 98.12 89 VAL A N 1
ATOM 699 C CA . VAL A 1 89 ? -4.296 3.801 -1.303 1.00 98.12 89 VAL A CA 1
ATOM 700 C C . VAL A 1 89 ? -4.026 4.112 -2.778 1.00 98.12 89 VAL A C 1
ATOM 702 O O . VAL A 1 89 ? -3.816 3.172 -3.549 1.00 98.12 89 VAL A O 1
ATOM 705 N N . PRO A 1 90 ? -4.073 5.388 -3.202 1.00 96.19 90 PRO A N 1
ATOM 706 C CA . PRO A 1 90 ? -3.655 5.783 -4.541 1.00 96.19 90 PRO A CA 1
ATOM 707 C C . PRO A 1 90 ? -2.126 5.740 -4.669 1.00 96.19 90 PRO A C 1
ATOM 709 O O . PRO A 1 90 ? -1.420 6.274 -3.814 1.00 96.19 90 PRO A O 1
ATOM 712 N N . ILE A 1 91 ? -1.624 5.134 -5.745 1.00 96.06 91 ILE A N 1
ATOM 713 C CA . ILE A 1 91 ? -0.196 5.100 -6.100 1.00 96.06 91 ILE A CA 1
ATOM 714 C C . ILE A 1 91 ? -0.019 5.314 -7.607 1.00 96.06 91 ILE A C 1
ATOM 716 O O . ILE A 1 91 ? -0.888 4.928 -8.388 1.00 96.06 91 ILE A O 1
ATOM 720 N N . ASP A 1 92 ? 1.115 5.868 -8.031 1.00 94.62 92 ASP A N 1
ATOM 721 C CA . ASP A 1 92 ? 1.463 5.950 -9.461 1.00 94.62 92 ASP A CA 1
ATOM 722 C C . ASP A 1 92 ? 1.804 4.563 -10.035 1.00 94.62 92 ASP A C 1
ATOM 724 O O . ASP A 1 92 ? 1.477 4.223 -11.173 1.00 94.62 92 ASP A O 1
ATOM 728 N N . GLY A 1 93 ? 2.422 3.727 -9.201 1.00 95.75 93 GLY A N 1
ATOM 729 C CA . GLY A 1 93 ? 2.837 2.371 -9.519 1.00 95.75 93 GLY A CA 1
ATOM 730 C C . GLY A 1 93 ? 3.512 1.710 -8.323 1.00 95.75 93 GLY A C 1
ATOM 731 O O . GLY A 1 93 ? 3.665 2.321 -7.264 1.00 95.75 93 GLY A O 1
ATOM 732 N N . PHE A 1 94 ? 3.911 0.455 -8.483 1.00 97.12 94 PHE A N 1
ATOM 733 C CA . PHE A 1 94 ? 4.652 -0.302 -7.477 1.00 97.12 94 PHE A CA 1
ATOM 734 C C . PHE A 1 94 ? 5.882 -0.952 -8.103 1.00 97.12 94 PHE A C 1
ATOM 736 O O . PHE A 1 94 ? 5.980 -1.081 -9.322 1.00 97.12 94 PHE A O 1
ATOM 743 N N . TYR A 1 95 ? 6.826 -1.351 -7.262 1.00 97.56 95 TYR A N 1
ATOM 744 C CA . TYR A 1 95 ? 8.047 -2.014 -7.697 1.00 97.56 95 TYR A CA 1
ATOM 745 C C . TYR A 1 95 ? 7.980 -3.494 -7.360 1.00 97.56 95 TYR A C 1
ATOM 747 O O . TYR A 1 95 ? 7.446 -3.844 -6.312 1.00 97.56 95 TYR A O 1
ATOM 755 N N . GLU A 1 96 ? 8.553 -4.336 -8.218 1.00 97.38 96 GLU A N 1
ATOM 756 C CA . GLU A 1 96 ? 8.848 -5.723 -7.874 1.00 97.38 96 GLU A CA 1
ATOM 757 C C . GLU A 1 96 ? 10.215 -6.177 -8.367 1.00 97.38 96 GLU A C 1
ATOM 759 O O . GLU A 1 96 ? 10.772 -5.622 -9.312 1.00 97.38 96 GLU A O 1
ATOM 764 N N . TRP A 1 97 ? 10.781 -7.178 -7.699 1.00 96.94 97 TRP A N 1
ATOM 765 C CA . TRP A 1 97 ? 12.171 -7.571 -7.897 1.00 96.94 97 TRP A CA 1
ATOM 766 C C . TRP A 1 97 ? 12.279 -8.981 -8.464 1.00 96.94 97 TRP A C 1
ATOM 768 O O . TRP A 1 97 ? 12.084 -9.958 -7.743 1.00 96.94 97 TRP A O 1
ATOM 778 N N . LEU A 1 98 ? 12.725 -9.085 -9.718 1.00 96.06 98 LEU A N 1
ATOM 779 C CA . LEU A 1 98 ? 13.070 -10.362 -10.330 1.00 96.06 98 LEU A CA 1
ATOM 780 C C . LEU A 1 98 ? 14.361 -10.907 -9.694 1.00 96.06 98 LEU A C 1
ATOM 782 O O . LEU A 1 98 ? 15.388 -10.217 -9.723 1.00 96.06 98 LEU A O 1
ATOM 786 N N . PRO A 1 99 ? 14.365 -12.127 -9.134 1.00 93.31 99 PRO A N 1
ATOM 787 C CA . PRO A 1 99 ? 15.595 -12.770 -8.694 1.00 93.31 99 PRO A CA 1
ATOM 788 C C . PRO A 1 99 ? 16.492 -13.108 -9.895 1.00 93.31 99 PRO A C 1
ATOM 790 O O . PRO A 1 99 ? 16.098 -13.876 -10.767 1.00 93.31 99 PRO A O 1
ATOM 793 N N . GLU A 1 100 ? 17.715 -12.579 -9.923 1.00 91.00 100 GLU A N 1
ATOM 794 C CA . GLU A 1 100 ? 18.763 -12.984 -10.871 1.00 91.00 100 GLU A CA 1
ATOM 795 C C . GLU A 1 100 ? 20.005 -13.470 -10.090 1.00 91.00 100 GLU A C 1
ATOM 797 O O . GLU A 1 100 ? 20.138 -13.156 -8.902 1.00 91.00 100 GLU A O 1
ATOM 802 N N . PRO A 1 101 ? 20.940 -14.221 -10.712 1.00 89.31 101 PRO A N 1
ATOM 803 C CA . PRO A 1 101 ? 22.037 -14.879 -9.992 1.00 89.31 101 PRO A CA 1
ATOM 804 C C . PRO A 1 101 ? 22.937 -13.958 -9.154 1.00 89.31 101 PRO A C 1
ATOM 806 O O . PRO A 1 101 ? 23.448 -14.380 -8.123 1.00 89.31 101 PRO A O 1
ATOM 809 N N . GLN A 1 102 ? 23.158 -12.715 -9.593 1.00 86.88 102 GLN A N 1
ATOM 810 C CA . GLN A 1 102 ? 24.087 -11.781 -8.936 1.00 86.88 102 GLN A CA 1
ATOM 811 C C . GLN A 1 102 ? 23.380 -10.739 -8.069 1.00 86.88 102 GLN A C 1
ATOM 813 O O . GLN A 1 102 ? 23.910 -10.299 -7.052 1.00 86.88 102 GLN A O 1
ATOM 818 N N . ARG A 1 103 ? 22.201 -10.290 -8.499 1.00 88.69 103 ARG A N 1
ATOM 819 C CA . ARG A 1 103 ? 21.409 -9.268 -7.818 1.00 88.69 103 ARG A CA 1
ATOM 820 C C . ARG A 1 103 ? 19.954 -9.406 -8.224 1.00 88.69 103 ARG A C 1
ATOM 822 O O . ARG A 1 103 ? 19.648 -9.972 -9.263 1.00 88.69 103 ARG A O 1
ATOM 829 N N . LYS A 1 104 ? 19.057 -8.824 -7.440 1.00 93.81 104 LYS A N 1
ATOM 830 C CA . LYS A 1 104 ? 17.668 -8.678 -7.867 1.00 93.81 104 LYS A CA 1
ATOM 831 C C . LYS A 1 104 ? 17.542 -7.527 -8.867 1.00 93.81 104 LYS A C 1
ATOM 833 O O . LYS A 1 104 ? 18.076 -6.445 -8.614 1.00 93.81 104 LYS A O 1
ATOM 838 N N . GLN A 1 105 ? 16.823 -7.746 -9.963 1.00 96.12 105 GLN A N 1
ATOM 839 C CA . GLN A 1 105 ? 16.496 -6.708 -10.936 1.00 96.12 105 GLN A CA 1
ATOM 840 C C . GLN A 1 105 ? 15.132 -6.090 -10.597 1.00 96.12 105 GLN A C 1
ATOM 842 O O . GLN A 1 105 ? 14.119 -6.780 -10.714 1.00 96.12 105 GLN A O 1
ATOM 847 N N . PRO A 1 106 ? 15.069 -4.808 -10.196 1.00 97.50 106 PRO A N 1
ATOM 848 C CA . PRO A 1 106 ? 13.798 -4.136 -9.963 1.00 97.50 106 PRO A CA 1
ATOM 849 C C . PRO A 1 106 ? 13.080 -3.806 -11.279 1.00 97.50 106 PRO A C 1
ATOM 851 O O . PRO A 1 106 ? 13.690 -3.372 -12.263 1.00 97.50 106 PRO A O 1
ATOM 854 N N . PHE A 1 107 ? 11.768 -3.962 -11.262 1.00 97.81 107 PHE A N 1
ATOM 855 C CA . PHE A 1 107 ? 10.823 -3.520 -12.275 1.00 97.81 107 PHE A CA 1
ATOM 856 C C . PHE A 1 107 ? 9.858 -2.526 -11.643 1.00 97.81 107 PHE A C 1
ATOM 858 O O . PHE A 1 107 ? 9.488 -2.683 -10.483 1.00 97.81 107 PHE A O 1
ATOM 865 N N . TYR A 1 108 ? 9.447 -1.523 -12.409 1.00 97.88 108 TYR A N 1
ATOM 866 C CA . TYR A 1 108 ? 8.345 -0.639 -12.050 1.00 97.88 108 TYR A CA 1
ATOM 867 C C . TYR A 1 108 ? 7.101 -1.055 -12.828 1.00 97.88 108 TYR A C 1
ATOM 869 O O . TYR A 1 108 ? 7.177 -1.273 -14.036 1.00 97.88 108 TYR A O 1
ATOM 877 N N . ILE A 1 109 ? 5.977 -1.183 -12.128 1.00 96.19 109 ILE A N 1
ATOM 878 C CA . ILE A 1 109 ? 4.687 -1.627 -12.646 1.00 96.19 109 ILE A CA 1
ATOM 879 C C . ILE A 1 109 ? 3.683 -0.493 -12.445 1.00 96.19 109 ILE A C 1
ATOM 881 O O . ILE A 1 109 ? 3.502 -0.003 -11.331 1.00 96.19 109 ILE A O 1
ATOM 885 N N . SER A 1 110 ? 3.020 -0.079 -13.523 1.00 95.06 110 SER A N 1
ATOM 886 C CA . SER A 1 110 ? 2.071 1.044 -13.540 1.00 95.06 110 SER A CA 1
ATOM 887 C C . SER A 1 110 ? 0.873 0.744 -14.444 1.00 95.06 110 SER A C 1
ATOM 889 O O . SER A 1 110 ? 0.856 -0.267 -15.150 1.00 95.06 110 SER A O 1
ATOM 891 N N . SER A 1 111 ? -0.145 1.608 -14.419 1.00 92.62 111 SER A N 1
ATOM 892 C CA . SER A 1 111 ? -1.285 1.493 -15.337 1.00 92.62 111 SER A CA 1
ATOM 893 C C . SER A 1 111 ? -0.838 1.654 -16.790 1.00 92.62 111 SER A C 1
ATOM 895 O O . SER A 1 111 ? -0.076 2.566 -17.110 1.00 92.62 111 SER A O 1
ATOM 897 N N . ALA A 1 112 ? -1.331 0.801 -17.689 1.00 90.06 112 ALA A N 1
ATOM 898 C CA . ALA A 1 112 ? -1.153 0.981 -19.126 1.00 90.06 112 ALA A CA 1
ATOM 899 C C . ALA A 1 112 ? -1.959 2.182 -19.649 1.00 90.06 112 ALA A C 1
ATOM 901 O O . ALA A 1 112 ? -1.517 2.859 -20.578 1.00 90.06 112 ALA A O 1
ATOM 902 N N . ALA A 1 113 ? -3.091 2.499 -19.012 1.00 84.88 113 ALA A N 1
ATOM 903 C CA . ALA A 1 113 ? -3.911 3.653 -19.352 1.00 84.88 113 ALA A CA 1
ATOM 904 C C . ALA A 1 113 ? -3.244 4.969 -18.924 1.00 84.88 113 ALA A C 1
ATOM 906 O O . ALA A 1 113 ? -2.668 5.070 -17.840 1.00 84.88 113 ALA A O 1
ATOM 907 N N . CYS A 1 114 ? -3.381 6.004 -19.751 1.00 74.00 114 CYS A N 1
ATOM 908 C CA . CYS A 1 114 ? -2.960 7.361 -19.405 1.00 74.00 114 CYS A CA 1
ATOM 909 C C . CYS A 1 114 ? -4.080 8.109 -18.668 1.00 74.00 114 CYS A C 1
ATOM 911 O O . CYS A 1 114 ? -5.265 7.935 -18.968 1.00 74.00 114 CYS A O 1
ATOM 913 N N . ALA A 1 115 ? -3.718 8.966 -17.715 1.00 68.56 115 ALA A N 1
ATOM 914 C CA . ALA A 1 115 ? -4.661 9.883 -17.085 1.00 68.56 115 ALA A CA 1
ATOM 915 C C . ALA A 1 115 ? -5.165 10.891 -18.136 1.00 68.56 115 ALA A C 1
ATOM 917 O O . ALA A 1 115 ? -4.373 11.601 -18.746 1.00 68.56 115 ALA A O 1
ATOM 918 N N . GLY A 1 116 ? -6.479 10.925 -18.388 1.00 64.62 116 GLY A N 1
ATOM 919 C CA . GLY A 1 116 ? -7.052 11.602 -19.560 1.00 64.62 116 GLY A CA 1
ATOM 920 C C . GLY A 1 116 ? -6.655 13.075 -19.729 1.00 64.62 116 GLY A C 1
ATOM 921 O O . GLY A 1 116 ? -6.361 13.503 -20.839 1.00 64.62 116 GLY A O 1
ATOM 922 N N . ASP A 1 117 ? -6.610 13.839 -18.639 1.00 59.22 117 ASP A N 1
ATOM 923 C CA . ASP A 1 117 ? -6.236 15.260 -18.584 1.00 59.22 117 ASP A CA 1
ATOM 924 C C . ASP A 1 117 ? -4.725 15.507 -18.404 1.00 59.22 117 ASP A C 1
ATOM 926 O O . ASP A 1 117 ? -4.272 16.652 -18.450 1.00 59.22 117 ASP A O 1
ATOM 930 N N . ARG A 1 118 ? -3.925 14.446 -18.248 1.00 56.00 118 ARG A N 1
ATOM 931 C CA . ARG A 1 118 ? -2.461 14.495 -18.167 1.00 56.00 118 ARG A CA 1
ATOM 932 C C . ARG A 1 118 ? -1.856 13.713 -19.316 1.00 56.00 118 ARG A C 1
ATOM 934 O O . ARG A 1 118 ? -1.573 12.521 -19.201 1.00 56.00 118 ARG A O 1
ATOM 941 N N . ALA A 1 119 ? -1.640 14.400 -20.430 1.00 54.25 119 ALA A N 1
ATOM 942 C CA . ALA A 1 119 ? -0.991 13.807 -21.589 1.00 54.25 119 ALA A CA 1
ATOM 943 C C . ALA A 1 119 ? 0.376 13.204 -21.196 1.00 54.25 119 ALA A C 1
ATOM 945 O O . ALA A 1 119 ? 1.327 13.935 -20.938 1.00 54.25 119 ALA A O 1
ATOM 946 N N . GLY A 1 120 ? 0.446 11.869 -21.140 1.00 64.81 120 GLY A N 1
ATOM 947 C CA . GLY A 1 120 ? 1.675 11.092 -20.936 1.00 64.81 120 GLY A CA 1
ATOM 948 C C . GLY A 1 120 ? 1.832 10.391 -19.580 1.00 64.81 120 GLY A C 1
ATOM 949 O O . GLY A 1 120 ? 2.625 9.457 -19.493 1.00 64.81 120 GLY A O 1
ATOM 950 N N . GLU A 1 121 ? 1.070 10.760 -18.548 1.00 71.75 121 GLU A N 1
ATOM 951 C CA . GLU A 1 121 ? 1.209 10.153 -17.212 1.00 71.75 121 GLU A CA 1
ATOM 952 C C . GLU A 1 121 ? 0.295 8.924 -17.054 1.00 71.75 121 GLU A C 1
ATOM 954 O O . GLU A 1 121 ? -0.867 8.978 -17.480 1.00 71.75 121 GLU A O 1
ATOM 959 N N . PRO A 1 122 ? 0.758 7.816 -16.438 1.00 75.94 122 PRO A N 1
ATOM 960 C CA . PRO A 1 122 ? -0.117 6.698 -16.110 1.00 75.94 122 PRO A CA 1
ATOM 961 C C . PRO A 1 122 ? -1.272 7.138 -15.206 1.00 75.94 122 PRO A C 1
ATOM 963 O O . PRO A 1 122 ? -1.135 7.985 -14.322 1.00 75.94 122 PRO A O 1
ATOM 966 N N . GLN A 1 123 ? -2.433 6.526 -15.409 1.00 87.00 123 GLN A N 1
ATOM 967 C CA . GLN A 1 123 ? -3.527 6.610 -14.454 1.00 87.00 123 GLN A CA 1
ATOM 968 C C . GLN A 1 123 ? -3.088 6.016 -13.106 1.00 87.00 123 GLN A C 1
ATOM 970 O O . GLN A 1 123 ? -2.485 4.944 -13.069 1.00 87.00 123 GLN A O 1
ATOM 975 N N . LEU A 1 124 ? -3.450 6.682 -12.004 1.00 91.62 124 LEU A N 1
ATOM 976 C CA . LEU A 1 124 ? -3.210 6.169 -10.653 1.00 91.62 124 LEU A CA 1
ATOM 977 C C . LEU A 1 124 ? -3.814 4.772 -10.475 1.00 91.62 124 LEU A C 1
ATOM 979 O O . LEU A 1 124 ? -4.964 4.530 -10.851 1.00 91.62 124 LEU A O 1
ATOM 983 N N . LEU A 1 125 ? -3.074 3.890 -9.812 1.00 94.25 125 LEU A N 1
ATOM 984 C CA . LEU A 1 125 ? -3.578 2.618 -9.311 1.00 94.25 125 LEU A CA 1
ATOM 985 C C . LEU A 1 125 ? -4.217 2.820 -7.934 1.00 94.25 125 LEU A C 1
ATOM 987 O O . LEU A 1 125 ? -3.711 3.561 -7.093 1.00 94.25 125 LEU A O 1
ATOM 991 N N . TRP A 1 126 ? -5.344 2.150 -7.703 1.00 95.56 126 TRP A N 1
ATOM 992 C CA . TRP A 1 126 ? -6.125 2.260 -6.472 1.00 95.56 126 TRP A CA 1
ATOM 993 C C . TRP A 1 126 ? -6.002 0.940 -5.723 1.00 95.56 126 TRP A C 1
ATOM 995 O O . TRP A 1 126 ? -6.581 -0.056 -6.146 1.00 95.56 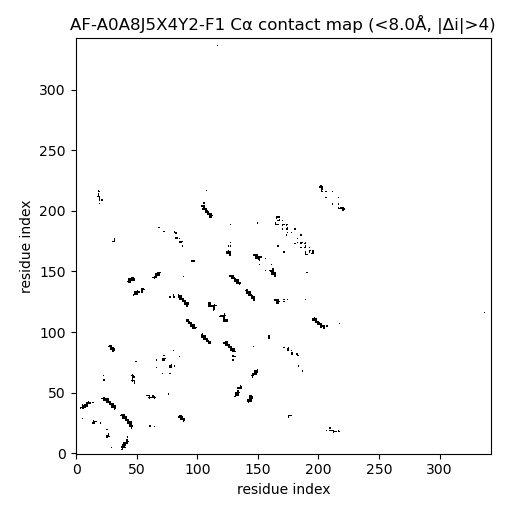126 TRP A O 1
ATOM 1005 N N . ILE A 1 127 ? -5.227 0.897 -4.642 1.00 97.75 127 ILE A N 1
ATOM 1006 C CA . ILE A 1 127 ? -4.924 -0.363 -3.955 1.00 97.75 127 ILE A CA 1
ATOM 1007 C C . ILE A 1 127 ? -5.854 -0.561 -2.762 1.00 97.75 127 ILE A C 1
ATOM 1009 O O . ILE A 1 127 ? -5.959 0.313 -1.900 1.00 97.75 127 ILE A O 1
ATOM 1013 N N . ALA A 1 128 ? -6.514 -1.717 -2.686 1.00 98.12 128 ALA A N 1
ATOM 1014 C CA . ALA A 1 128 ? -7.318 -2.082 -1.525 1.00 98.12 128 ALA A CA 1
ATOM 1015 C C . ALA A 1 128 ? -6.427 -2.270 -0.294 1.00 98.12 128 ALA A C 1
ATOM 1017 O O . ALA A 1 128 ? -5.422 -2.977 -0.346 1.00 98.12 128 ALA A O 1
ATOM 1018 N N . ALA A 1 129 ? -6.816 -1.680 0.829 1.00 98.69 129 ALA A N 1
ATOM 1019 C CA . ALA A 1 129 ? -6.065 -1.757 2.070 1.00 98.69 129 ALA A CA 1
ATOM 1020 C C . ALA A 1 129 ? -6.988 -1.810 3.295 1.00 98.69 129 ALA A C 1
ATOM 1022 O O . ALA A 1 129 ? -8.188 -1.508 3.233 1.00 98.69 129 ALA A O 1
ATOM 1023 N N . LEU A 1 130 ? -6.403 -2.216 4.418 1.00 98.75 130 LEU A N 1
ATOM 1024 C CA . LEU A 1 130 ? -6.999 -2.143 5.748 1.00 98.75 130 LEU A CA 1
ATOM 1025 C C . LEU A 1 130 ? -6.180 -1.191 6.601 1.00 98.75 130 LEU A C 1
ATOM 1027 O O . LEU A 1 130 ? -4.957 -1.189 6.500 1.00 98.75 130 LEU A O 1
ATOM 1031 N N . TRP A 1 131 ? -6.838 -0.426 7.461 1.00 98.69 131 TRP A N 1
ATOM 1032 C CA . TRP A 1 131 ? -6.162 0.530 8.328 1.00 98.69 131 TRP A CA 1
ATOM 1033 C C . TRP A 1 131 ? -6.532 0.350 9.792 1.00 98.69 131 TRP A C 1
ATOM 1035 O O . TRP A 1 131 ? -7.494 -0.331 10.129 1.00 98.69 131 TRP A O 1
ATOM 1045 N N . ASP A 1 132 ? -5.746 0.933 10.680 1.00 98.38 132 ASP A N 1
ATOM 1046 C CA . ASP A 1 132 ? -6.060 1.014 12.098 1.00 98.38 132 ASP A CA 1
ATOM 1047 C C . ASP A 1 132 ? -5.342 2.198 12.735 1.00 98.38 132 ASP A C 1
ATOM 1049 O O . ASP A 1 132 ? -4.449 2.789 12.128 1.00 98.38 132 ASP A O 1
ATOM 1053 N N . VAL A 1 133 ? -5.728 2.534 13.961 1.00 98.00 133 VAL A N 1
ATOM 1054 C CA . VAL A 1 133 ? -5.122 3.616 14.731 1.00 98.00 133 VAL A CA 1
ATOM 1055 C C . VAL A 1 133 ? -4.493 3.047 15.990 1.00 98.00 133 VAL A C 1
ATOM 1057 O O . VAL A 1 133 ? -5.182 2.503 16.853 1.00 98.00 133 VAL A O 1
ATOM 1060 N N . TRP A 1 134 ? -3.176 3.179 16.093 1.00 98.25 134 TRP A N 1
ATOM 1061 C CA . TRP A 1 134 ? -2.434 2.864 17.306 1.00 98.25 134 TRP A CA 1
ATOM 1062 C C . TRP A 1 134 ? -2.072 4.152 18.045 1.00 98.25 134 TRP A C 1
ATOM 1064 O O . TRP A 1 134 ? -1.788 5.170 17.418 1.00 98.25 134 TRP A O 1
ATOM 1074 N N . HIS A 1 135 ? -2.083 4.105 19.375 1.00 97.75 135 HIS A N 1
ATOM 1075 C CA . HIS A 1 135 ? -1.716 5.237 20.221 1.00 97.75 135 HIS A CA 1
ATOM 1076 C C . HIS A 1 135 ? -0.465 4.891 21.020 1.00 97.75 135 HIS A C 1
ATOM 1078 O O . HIS A 1 135 ? -0.461 3.916 21.776 1.00 97.75 135 HIS A O 1
ATOM 1084 N N . ALA A 1 136 ? 0.569 5.714 20.874 1.00 96.19 136 ALA A N 1
ATOM 1085 C CA . ALA A 1 136 ? 1.785 5.600 21.662 1.00 96.19 136 ALA A CA 1
ATOM 1086 C C . ALA A 1 136 ? 1.546 5.999 23.127 1.00 96.19 136 ALA A C 1
ATOM 1088 O O . ALA A 1 136 ? 0.522 6.590 23.489 1.00 96.19 136 ALA A O 1
ATOM 1089 N N . GLN A 1 137 ? 2.508 5.675 23.991 1.00 96.12 137 GLN A N 1
ATOM 1090 C CA . GLN A 1 137 ? 2.444 5.988 25.420 1.00 96.12 137 GLN A CA 1
ATOM 1091 C C . GLN A 1 137 ? 2.356 7.497 25.701 1.00 96.12 137 GLN A C 1
ATOM 1093 O O . GLN A 1 137 ? 1.721 7.891 26.675 1.00 96.12 137 GLN A O 1
ATOM 1098 N N . ASP A 1 138 ? 2.939 8.329 24.836 1.00 95.62 138 ASP A N 1
ATOM 1099 C CA . ASP A 1 138 ? 2.891 9.795 24.915 1.00 95.62 138 ASP A CA 1
ATOM 1100 C C . ASP A 1 138 ? 1.578 10.405 24.379 1.00 95.62 138 ASP A C 1
ATOM 1102 O O . ASP A 1 138 ? 1.420 11.623 24.360 1.00 95.62 138 ASP A O 1
ATOM 1106 N N . GLY A 1 139 ? 0.626 9.568 23.952 1.00 94.50 139 GLY A N 1
ATOM 1107 C CA . GLY A 1 139 ? -0.650 9.993 23.381 1.00 94.50 139 GLY A CA 1
ATOM 1108 C C . GLY A 1 139 ? -0.617 10.238 21.872 1.00 94.50 139 GLY A C 1
ATOM 1109 O O . GLY A 1 139 ? -1.673 10.498 21.294 1.00 94.50 139 GLY A O 1
ATOM 1110 N N . THR A 1 140 ? 0.542 10.108 21.215 1.00 94.69 140 THR A N 1
ATOM 1111 C CA . THR A 1 140 ? 0.657 10.271 19.762 1.00 94.69 140 THR A CA 1
ATOM 1112 C C . THR A 1 140 ? -0.234 9.269 19.039 1.00 94.69 140 THR A C 1
ATOM 1114 O O . THR A 1 140 ? -0.094 8.054 19.192 1.00 94.69 140 THR A O 1
ATOM 1117 N N . GLU A 1 141 ? -1.140 9.788 18.214 1.00 96.69 141 GLU A N 1
ATOM 1118 C CA . GLU A 1 141 ? -1.979 8.994 17.327 1.00 96.69 141 GLU A CA 1
ATOM 1119 C C . GLU A 1 141 ? -1.216 8.620 16.048 1.00 96.69 141 GLU A C 1
ATOM 1121 O O . GLU A 1 141 ? -0.669 9.473 15.339 1.00 96.69 141 GLU A O 1
ATOM 1126 N N . LEU A 1 142 ? -1.205 7.327 15.730 1.00 97.69 142 LEU A N 1
ATOM 1127 C CA . LEU A 1 142 ? -0.554 6.771 14.554 1.00 97.69 142 LEU A CA 1
ATOM 1128 C C . LEU A 1 142 ? -1.553 5.927 13.747 1.00 97.69 142 LEU A C 1
ATOM 1130 O O . LEU A 1 142 ? -1.668 4.717 13.966 1.00 97.69 142 LEU A O 1
ATOM 1134 N N . PRO A 1 143 ? -2.274 6.533 12.788 1.00 98.44 143 PRO A N 1
ATOM 1135 C CA . PRO A 1 143 ? -3.002 5.778 11.786 1.00 98.44 143 PRO A CA 1
ATOM 1136 C C . PRO A 1 143 ? -2.017 5.067 10.851 1.00 98.44 143 PRO A C 1
ATOM 1138 O O . PRO A 1 143 ? -1.065 5.664 10.333 1.00 98.44 143 PRO A O 1
ATOM 1141 N N . THR A 1 144 ? -2.254 3.778 10.637 1.00 98.75 144 THR A N 1
ATOM 1142 C CA . THR A 1 144 ? -1.408 2.874 9.852 1.00 98.75 144 THR A CA 1
ATOM 1143 C C . THR A 1 144 ? -2.252 2.023 8.915 1.00 98.75 144 THR A C 1
ATOM 1145 O O . THR A 1 144 ? -3.433 1.812 9.185 1.00 98.75 144 THR A O 1
ATOM 1148 N N . TYR A 1 145 ? -1.670 1.501 7.834 1.00 98.88 145 TYR A N 1
ATOM 1149 C CA . TYR A 1 145 ? -2.379 0.605 6.918 1.00 98.88 145 TYR A CA 1
ATOM 1150 C C . TYR A 1 145 ? -1.541 -0.584 6.438 1.00 98.88 145 TYR A C 1
ATOM 1152 O O . TYR A 1 145 ? -0.316 -0.519 6.369 1.00 98.88 145 TYR A O 1
ATOM 1160 N N . ALA A 1 146 ? -2.229 -1.660 6.056 1.00 98.81 146 ALA A N 1
ATOM 1161 C CA . ALA A 1 146 ? -1.693 -2.800 5.319 1.00 98.81 146 ALA A CA 1
ATOM 1162 C C . ALA A 1 146 ? -2.363 -2.896 3.946 1.00 98.81 146 ALA A C 1
ATOM 1164 O O . ALA A 1 146 ? -3.592 -2.851 3.850 1.00 98.81 146 ALA A O 1
ATOM 1165 N N . LEU A 1 147 ? -1.567 -3.081 2.895 1.00 98.75 147 LEU A N 1
ATOM 1166 C CA . LEU A 1 147 ? -2.081 -3.330 1.549 1.00 98.75 147 LEU A CA 1
ATOM 1167 C C . LEU A 1 147 ? -2.617 -4.759 1.448 1.00 98.75 147 LEU A C 1
ATOM 1169 O O . LEU A 1 147 ? -1.999 -5.704 1.942 1.00 98.75 147 LEU A O 1
ATOM 1173 N N . LEU A 1 148 ? -3.755 -4.939 0.784 1.00 98.44 148 LEU A N 1
ATOM 1174 C CA . LEU A 1 148 ? -4.223 -6.267 0.418 1.00 98.44 148 LEU A CA 1
ATOM 1175 C C . LEU A 1 148 ? -3.442 -6.779 -0.788 1.00 98.44 148 LEU A C 1
ATOM 1177 O O . LEU A 1 148 ? -3.195 -6.059 -1.754 1.00 98.44 148 LEU A O 1
ATOM 1181 N N . THR A 1 149 ? -3.106 -8.060 -0.740 1.00 97.44 149 THR A N 1
ATOM 1182 C CA . THR A 1 149 ? -2.424 -8.781 -1.817 1.00 97.44 149 THR A CA 1
ATOM 1183 C C . THR A 1 149 ? -3.258 -9.966 -2.271 1.00 97.44 149 THR A C 1
ATOM 1185 O O . THR A 1 149 ? -4.069 -10.498 -1.505 1.00 97.44 149 THR A O 1
ATOM 1188 N N . ARG A 1 150 ? -3.031 -10.395 -3.506 1.00 95.50 150 ARG A N 1
ATOM 1189 C CA . ARG A 1 150 ? -3.627 -11.573 -4.141 1.00 95.50 150 ARG A CA 1
ATOM 1190 C C . ARG A 1 150 ? -2.565 -12.322 -4.939 1.00 95.50 150 ARG A C 1
ATOM 1192 O O . ARG A 1 150 ? -1.453 -11.813 -5.109 1.00 95.50 150 ARG A O 1
ATOM 1199 N N . ASP A 1 151 ? -2.922 -13.498 -5.437 1.00 94.38 151 ASP A N 1
ATOM 1200 C CA . ASP A 1 151 ? -2.120 -14.181 -6.450 1.00 94.38 151 ASP A CA 1
ATOM 1201 C C . ASP A 1 151 ? -1.940 -13.286 -7.677 1.00 94.38 151 ASP A C 1
ATOM 1203 O O . ASP A 1 151 ? -2.859 -12.564 -8.087 1.00 94.38 151 ASP A O 1
ATOM 1207 N N . VAL A 1 152 ? -0.722 -13.315 -8.211 1.00 92.69 152 VAL A N 1
ATOM 1208 C CA . VAL A 1 152 ? -0.312 -12.535 -9.379 1.00 92.69 152 VAL A CA 1
ATOM 1209 C C . VAL A 1 152 ? -1.153 -12.875 -10.616 1.00 92.69 152 VAL A C 1
ATOM 1211 O O . VAL A 1 152 ? -1.620 -14.004 -10.784 1.00 92.69 152 VAL A O 1
ATOM 1214 N N . SER A 1 153 ? -1.343 -11.901 -11.507 1.00 89.50 153 SER A N 1
ATOM 1215 C CA . SER A 1 153 ? -1.894 -12.170 -12.835 1.00 89.50 153 SER A CA 1
ATOM 1216 C C . SER A 1 153 ? -0.907 -13.002 -13.673 1.00 89.50 153 SER A C 1
ATOM 1218 O O . SER A 1 153 ? 0.307 -12.882 -13.490 1.00 89.50 153 SER A O 1
ATOM 1220 N N . PRO A 1 154 ? -1.382 -13.812 -14.638 1.00 90.88 154 PRO A N 1
ATOM 1221 C CA . PRO A 1 154 ? -0.498 -14.602 -15.501 1.00 90.88 154 PRO A CA 1
ATOM 1222 C C . PRO A 1 154 ? 0.599 -13.778 -16.200 1.00 90.88 154 PRO A C 1
ATOM 1224 O O . PRO A 1 154 ? 1.717 -14.253 -16.368 1.00 90.88 154 PRO A O 1
ATOM 1227 N N . GLU A 1 155 ? 0.302 -12.526 -16.549 1.00 90.62 155 GLU A N 1
ATOM 1228 C CA . GLU A 1 155 ? 1.213 -11.588 -17.220 1.00 90.62 155 GLU A CA 1
ATOM 1229 C C . GLU A 1 155 ? 2.445 -11.201 -16.388 1.00 90.62 155 GLU A C 1
ATOM 1231 O O . GLU A 1 155 ? 3.498 -10.899 -16.947 1.00 90.62 155 GLU A O 1
ATOM 1236 N N . LEU A 1 156 ? 2.330 -11.229 -15.057 1.00 92.62 156 LEU A N 1
ATOM 1237 C CA . LEU A 1 156 ? 3.399 -10.871 -14.120 1.00 92.62 156 LEU A CA 1
ATOM 1238 C C . LEU A 1 156 ? 3.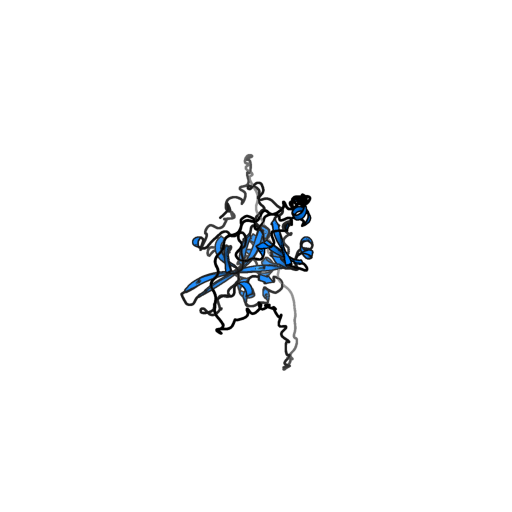954 -12.086 -13.360 1.00 92.62 156 LEU A C 1
ATOM 1240 O O . LEU A 1 156 ? 4.849 -11.932 -12.532 1.00 92.62 156 LEU A O 1
ATOM 1244 N N . ALA A 1 157 ? 3.479 -13.300 -13.656 1.00 94.44 157 ALA A N 1
ATOM 1245 C CA . ALA A 1 157 ? 3.885 -14.521 -12.954 1.00 94.44 157 ALA A CA 1
ATOM 1246 C C . ALA A 1 157 ? 5.375 -14.868 -13.116 1.00 94.44 157 ALA A C 1
ATOM 1248 O O . ALA A 1 157 ? 5.946 -15.567 -12.282 1.00 94.44 157 ALA A O 1
ATOM 1249 N N . TRP A 1 158 ? 6.019 -14.366 -14.172 1.00 95.50 158 TRP A N 1
ATOM 1250 C CA . TRP A 1 158 ? 7.464 -14.490 -14.368 1.00 95.50 158 TRP A CA 1
ATOM 1251 C C . TRP A 1 158 ? 8.277 -13.591 -13.418 1.00 95.50 158 TRP A C 1
ATOM 1253 O O . TRP A 1 158 ? 9.467 -13.835 -13.243 1.00 95.50 158 TRP A O 1
ATOM 1263 N N . LEU A 1 159 ? 7.657 -12.562 -12.823 1.00 93.88 159 LEU A N 1
ATOM 1264 C CA . LEU A 1 159 ? 8.307 -11.563 -11.972 1.00 93.88 159 LEU A CA 1
ATOM 1265 C C . LEU A 1 159 ? 8.182 -11.892 -10.476 1.00 93.88 159 LEU A C 1
ATOM 1267 O O . LEU A 1 159 ? 9.182 -11.860 -9.762 1.00 93.88 159 LEU A O 1
ATOM 1271 N N . HIS A 1 160 ? 6.970 -12.199 -10.002 1.00 94.75 160 HIS A N 1
ATOM 1272 C CA . HIS A 1 160 ? 6.685 -12.526 -8.598 1.00 94.75 160 HIS A CA 1
ATOM 1273 C C . HIS A 1 160 ? 5.406 -13.373 -8.488 1.00 94.75 160 HIS A C 1
ATOM 1275 O O . HIS A 1 160 ? 4.585 -13.369 -9.395 1.00 94.75 160 HIS A O 1
ATOM 1281 N N . ASP A 1 161 ? 5.188 -14.062 -7.364 1.00 94.75 161 ASP A N 1
ATOM 1282 C CA . ASP A 1 161 ? 3.996 -14.894 -7.107 1.00 94.75 161 ASP A CA 1
ATOM 1283 C C . ASP A 1 161 ? 2.765 -14.105 -6.610 1.00 94.75 161 ASP A C 1
ATOM 1285 O O . ASP A 1 161 ? 1.663 -14.647 -6.490 1.00 94.75 161 ASP A O 1
ATOM 1289 N N . ARG A 1 162 ? 2.923 -12.811 -6.314 1.00 94.94 162 ARG A N 1
ATOM 1290 C CA . ARG A 1 162 ? 1.914 -11.981 -5.646 1.00 94.94 162 ARG A CA 1
ATOM 1291 C C . ARG A 1 162 ? 1.860 -10.600 -6.267 1.00 94.94 162 ARG A C 1
ATOM 1293 O O . ARG A 1 162 ? 2.853 -10.094 -6.773 1.00 94.94 162 ARG A O 1
ATOM 1300 N N . MET A 1 163 ? 0.696 -9.973 -6.153 1.00 94.88 163 MET A N 1
ATOM 1301 C CA . MET A 1 163 ? 0.507 -8.573 -6.516 1.00 94.88 163 MET A CA 1
ATOM 1302 C C . MET A 1 163 ? -0.460 -7.871 -5.552 1.00 94.88 163 MET A C 1
ATOM 1304 O O . MET A 1 163 ? -1.255 -8.539 -4.875 1.00 94.88 163 MET A O 1
ATOM 1308 N N . PRO A 1 164 ? -0.435 -6.529 -5.483 1.00 96.69 164 PRO A N 1
ATOM 1309 C CA . PRO A 1 164 ? -1.457 -5.764 -4.780 1.00 96.69 164 PRO A CA 1
ATOM 1310 C C . PRO A 1 164 ? -2.859 -6.000 -5.362 1.00 96.69 164 PRO A C 1
ATOM 1312 O O . PRO A 1 164 ? -3.025 -6.249 -6.556 1.00 96.69 164 PRO A O 1
ATOM 1315 N N . VAL A 1 165 ? -3.897 -5.876 -4.533 1.00 96.69 165 VAL A N 1
ATOM 1316 C CA . VAL A 1 165 ? -5.290 -5.864 -5.006 1.00 96.69 165 VAL A CA 1
ATOM 1317 C C . VAL A 1 165 ? -5.598 -4.487 -5.594 1.00 96.69 165 VAL A C 1
ATOM 1319 O O . VAL A 1 165 ? -6.000 -3.566 -4.882 1.00 96.69 165 VAL A O 1
ATOM 1322 N N . VAL A 1 166 ? -5.375 -4.354 -6.899 1.00 95.19 166 VAL A N 1
ATOM 1323 C CA . VAL A 1 166 ? -5.695 -3.158 -7.687 1.00 95.19 166 VAL A CA 1
ATOM 1324 C C . VAL A 1 166 ? -7.203 -3.103 -7.961 1.00 95.19 166 VAL A C 1
ATOM 1326 O O . VAL A 1 166 ? -7.804 -4.104 -8.347 1.00 95.19 166 VAL A O 1
ATOM 1329 N N . LEU A 1 167 ? -7.818 -1.938 -7.754 1.00 93.88 167 LEU A N 1
ATOM 1330 C CA . LEU A 1 167 ? -9.259 -1.715 -7.847 1.00 93.88 167 LEU A CA 1
ATOM 1331 C C . LEU A 1 167 ? -9.618 -0.823 -9.032 1.00 93.88 167 LEU A C 1
ATOM 1333 O O . LEU A 1 167 ? -9.055 0.256 -9.203 1.00 93.88 167 LEU A O 1
ATOM 1337 N N . ASP A 1 168 ? -10.648 -1.218 -9.777 1.00 90.62 168 ASP A N 1
ATOM 1338 C CA . ASP A 1 168 ? -11.375 -0.293 -10.643 1.00 90.62 168 ASP A CA 1
ATOM 1339 C C . ASP A 1 168 ? -12.304 0.630 -9.824 1.00 90.62 168 ASP A C 1
ATOM 1341 O O . ASP A 1 168 ? -12.536 0.445 -8.623 1.00 90.62 168 ASP A O 1
ATOM 1345 N N . ALA A 1 169 ? -12.893 1.635 -10.478 1.00 87.81 169 ALA A N 1
ATOM 1346 C CA . ALA A 1 169 ? -13.761 2.605 -9.807 1.00 87.81 169 ALA A CA 1
ATOM 1347 C C . ALA A 1 169 ? -14.996 1.961 -9.144 1.00 87.81 169 ALA A C 1
ATOM 1349 O O . ALA A 1 169 ? -15.486 2.453 -8.124 1.00 87.81 169 ALA A O 1
ATOM 1350 N N . LYS A 1 170 ? -15.527 0.872 -9.714 1.00 89.25 170 LYS A N 1
ATOM 1351 C CA . LYS A 1 170 ? -16.697 0.166 -9.171 1.00 89.25 170 LYS A CA 1
ATOM 1352 C C . LYS A 1 170 ? -16.329 -0.586 -7.893 1.00 89.25 170 LYS A C 1
ATOM 1354 O O . LYS A 1 170 ? -17.043 -0.493 -6.896 1.00 89.25 170 LYS A O 1
ATOM 1359 N N . SER A 1 171 ? -15.209 -1.289 -7.920 1.00 93.06 171 SER A N 1
ATOM 1360 C CA . SER A 1 171 ? -14.697 -2.100 -6.821 1.00 93.06 171 SER A CA 1
ATOM 1361 C C . SER A 1 171 ? -14.183 -1.223 -5.689 1.00 93.06 171 SER A C 1
ATOM 1363 O O . SER A 1 171 ? -14.465 -1.520 -4.536 1.00 93.06 171 SER A O 1
ATOM 1365 N N . ALA A 1 172 ? -13.558 -0.080 -5.991 1.00 93.38 172 ALA A N 1
ATOM 1366 C CA . ALA A 1 172 ? -13.205 0.925 -4.989 1.00 93.38 172 ALA A CA 1
ATOM 1367 C C . ALA A 1 172 ? -14.432 1.450 -4.228 1.00 93.38 172 ALA A C 1
ATOM 1369 O O . ALA A 1 172 ? -14.403 1.550 -3.003 1.00 93.38 172 ALA A O 1
ATOM 1370 N N . ARG A 1 173 ? -15.543 1.732 -4.926 1.00 91.06 173 ARG A N 1
ATOM 1371 C CA . ARG A 1 173 ? -16.799 2.155 -4.278 1.00 91.06 173 ARG A CA 1
ATOM 1372 C C . ARG A 1 173 ? -17.380 1.061 -3.385 1.00 91.06 173 ARG A C 1
ATOM 1374 O O . ARG A 1 173 ? -17.738 1.354 -2.252 1.00 91.06 173 ARG A O 1
ATOM 1381 N N . ALA A 1 174 ? -17.436 -0.181 -3.870 1.00 92.12 174 ALA A N 1
ATOM 1382 C CA . ALA A 1 174 ? -17.906 -1.317 -3.072 1.00 92.12 174 ALA A CA 1
ATOM 1383 C C . ALA A 1 174 ? -17.010 -1.559 -1.843 1.00 92.12 174 ALA A C 1
ATOM 1385 O O . ALA A 1 174 ? -17.497 -1.801 -0.741 1.00 92.12 174 ALA A O 1
ATOM 1386 N N . TRP A 1 175 ? -15.692 -1.426 -2.013 1.00 96.06 175 TRP A N 1
ATOM 1387 C CA . TRP A 1 175 ? -14.719 -1.550 -0.933 1.00 96.06 175 TRP A CA 1
ATOM 1388 C C . TRP A 1 175 ? -14.909 -0.475 0.139 1.00 96.06 175 TRP A C 1
ATOM 1390 O O . TRP A 1 175 ? -14.903 -0.780 1.328 1.00 96.06 175 TRP A O 1
ATOM 1400 N N . LEU A 1 176 ? -15.141 0.776 -0.256 1.00 94.75 176 LEU A N 1
ATOM 1401 C CA . LEU A 1 176 ? -15.335 1.895 0.672 1.00 94.75 176 LEU A CA 1
ATOM 1402 C C . LEU A 1 176 ? -16.741 1.952 1.293 1.00 94.75 176 LEU A C 1
ATOM 1404 O O . LEU A 1 176 ? -16.947 2.686 2.262 1.00 94.75 176 LEU A O 1
ATOM 1408 N N . ASP A 1 177 ? -17.699 1.158 0.804 1.00 90.75 177 ASP A N 1
ATOM 1409 C CA . ASP A 1 177 ? -19.067 1.114 1.328 1.00 90.75 177 ASP A CA 1
ATOM 1410 C C . ASP A 1 177 ? -19.184 0.316 2.643 1.00 90.75 177 ASP A C 1
ATOM 1412 O O . ASP A 1 177 ? -19.785 -0.758 2.743 1.00 90.75 177 ASP A O 1
ATOM 1416 N N . VAL A 1 178 ? -18.550 0.847 3.688 1.00 85.44 178 VAL A N 1
ATOM 1417 C CA . VAL A 1 178 ? -18.634 0.343 5.064 1.00 85.44 178 VAL A CA 1
ATOM 1418 C C . VAL A 1 178 ? -20.061 0.508 5.597 1.00 85.44 178 VAL A C 1
ATOM 1420 O O . VAL A 1 178 ? -20.560 1.626 5.681 1.00 85.44 178 VAL A O 1
ATOM 1423 N N . GLY A 1 179 ? -20.707 -0.601 5.963 1.00 82.44 179 GLY A N 1
ATOM 1424 C CA . GLY A 1 179 ? -22.075 -0.637 6.498 1.00 82.44 179 GLY A CA 1
ATOM 1425 C C . GLY A 1 179 ? -23.175 -0.907 5.463 1.00 82.44 179 GLY A C 1
ATOM 1426 O O . GLY A 1 179 ? -24.253 -1.336 5.858 1.00 82.44 179 GLY A O 1
ATOM 1427 N N . GLY A 1 180 ? -22.909 -0.708 4.166 1.00 83.19 180 GLY A N 1
ATOM 1428 C CA . GLY A 1 180 ? -23.855 -1.034 3.087 1.00 83.19 180 GLY A CA 1
ATOM 1429 C C . GLY A 1 180 ? -23.592 -2.383 2.408 1.00 83.19 180 GLY A C 1
ATOM 1430 O O . GLY A 1 180 ? -24.529 -3.030 1.946 1.00 83.19 180 GLY A O 1
ATOM 1431 N N . THR A 1 181 ? -22.337 -2.843 2.403 1.00 84.50 181 THR A N 1
ATOM 1432 C CA . THR A 1 181 ? -21.925 -4.120 1.797 1.00 84.50 181 THR A CA 1
ATOM 1433 C C . THR A 1 181 ? -21.265 -5.033 2.835 1.00 84.50 181 THR A C 1
ATOM 1435 O O . THR A 1 181 ? -20.426 -4.571 3.620 1.00 84.50 181 THR A O 1
ATOM 1438 N N . ASP A 1 182 ? -21.606 -6.331 2.819 1.00 93.44 182 ASP A N 1
ATOM 1439 C CA . ASP A 1 182 ? -20.912 -7.344 3.625 1.00 93.44 182 ASP A CA 1
ATOM 1440 C C . ASP A 1 182 ? -19.396 -7.303 3.337 1.00 93.44 182 ASP A C 1
ATOM 1442 O O . ASP A 1 182 ? -18.988 -7.242 2.172 1.00 93.44 182 ASP A O 1
ATOM 1446 N N . PRO A 1 183 ? -18.524 -7.327 4.362 1.00 93.12 183 PRO A N 1
ATOM 1447 C CA . PRO A 1 183 ? -17.089 -7.171 4.150 1.00 93.12 183 PRO A CA 1
ATOM 1448 C C . PRO A 1 183 ? -16.456 -8.241 3.256 1.00 93.12 183 PRO A C 1
ATOM 1450 O O . PRO A 1 183 ? -15.516 -7.940 2.515 1.00 93.12 183 PRO A O 1
ATOM 1453 N N . LEU A 1 184 ? -16.944 -9.483 3.315 1.00 94.50 184 LEU A N 1
ATOM 1454 C CA . LEU A 1 184 ? -16.419 -10.566 2.489 1.00 94.50 184 LEU A CA 1
ATOM 1455 C C . LEU A 1 184 ? -16.934 -10.451 1.056 1.00 94.50 184 LEU A C 1
ATOM 1457 O O . LEU A 1 184 ? -16.184 -10.732 0.124 1.00 94.50 184 LEU A O 1
ATOM 1461 N N . ASP A 1 185 ? -18.161 -9.982 0.852 1.00 94.38 185 ASP A N 1
ATOM 1462 C CA . ASP A 1 185 ? -18.676 -9.691 -0.489 1.00 94.38 185 ASP A CA 1
ATOM 1463 C C . ASP A 1 185 ? -17.979 -8.501 -1.148 1.00 94.38 185 ASP A C 1
ATOM 1465 O O . ASP A 1 185 ? -17.671 -8.555 -2.346 1.00 94.38 185 ASP A O 1
ATOM 1469 N N . ALA A 1 186 ? -17.644 -7.466 -0.373 1.00 94.06 186 ALA A N 1
ATOM 1470 C CA . ALA A 1 186 ? -16.800 -6.369 -0.833 1.00 94.06 186 ALA A CA 1
ATOM 1471 C C . ALA A 1 186 ? -15.422 -6.894 -1.268 1.00 94.06 186 ALA A C 1
ATOM 1473 O O . ALA A 1 186 ? -14.991 -6.628 -2.390 1.00 94.06 186 ALA A O 1
ATOM 1474 N N . LEU A 1 187 ? -14.770 -7.723 -0.439 1.00 94.69 187 LEU A N 1
ATOM 1475 C CA . LEU A 1 187 ? -13.484 -8.345 -0.774 1.00 94.69 187 LEU A CA 1
ATOM 1476 C C . LEU A 1 187 ? -13.571 -9.208 -2.041 1.00 94.69 187 LEU A C 1
ATOM 1478 O O . LEU A 1 187 ? -12.755 -9.064 -2.948 1.00 94.69 187 LEU A O 1
ATOM 1482 N N . ARG A 1 188 ? -14.583 -10.075 -2.150 1.00 94.56 188 ARG A N 1
ATOM 1483 C CA . ARG A 1 188 ? -14.807 -10.904 -3.346 1.00 94.56 188 ARG A CA 1
ATOM 1484 C C . ARG A 1 188 ? -15.020 -10.054 -4.596 1.00 94.56 188 ARG A C 1
ATOM 1486 O O . ARG A 1 188 ? -14.575 -10.436 -5.673 1.00 94.56 188 ARG A O 1
ATOM 1493 N N . THR A 1 189 ? -15.697 -8.915 -4.469 1.00 92.94 189 THR A N 1
ATOM 1494 C CA . THR A 1 189 ? -15.889 -7.969 -5.576 1.00 92.94 189 THR A CA 1
ATOM 1495 C C . THR A 1 189 ? -14.558 -7.380 -6.027 1.00 92.94 189 THR A C 1
ATOM 1497 O O . THR A 1 189 ? -14.272 -7.427 -7.219 1.00 92.94 189 THR A O 1
ATOM 1500 N N . CYS A 1 190 ? -13.709 -6.948 -5.091 1.00 92.44 190 CYS A N 1
ATOM 1501 C CA . CYS A 1 190 ? -12.350 -6.491 -5.387 1.00 92.44 190 CYS A CA 1
ATOM 1502 C C . CYS A 1 190 ? -11.510 -7.557 -6.106 1.00 92.44 190 CYS A C 1
ATOM 1504 O O . CYS A 1 190 ? -10.800 -7.250 -7.056 1.00 92.44 190 CYS A O 1
ATOM 1506 N N . LEU A 1 191 ? -11.608 -8.823 -5.689 1.00 92.00 191 LEU A N 1
ATOM 1507 C CA . LEU A 1 191 ? -10.832 -9.920 -6.281 1.00 92.00 191 LEU A CA 1
ATOM 1508 C C . LEU A 1 191 ? -11.334 -10.358 -7.667 1.00 92.00 191 LEU A C 1
ATOM 1510 O O . LEU A 1 191 ? -10.556 -10.893 -8.458 1.00 92.00 191 LEU A O 1
ATOM 1514 N N . ARG A 1 192 ? -12.616 -10.137 -7.975 1.00 88.00 192 ARG A N 1
ATOM 1515 C CA . ARG A 1 192 ? -13.210 -10.432 -9.291 1.00 88.00 192 ARG A CA 1
ATOM 1516 C C . ARG A 1 192 ? -13.110 -9.282 -10.287 1.00 88.00 192 ARG A C 1
ATOM 1518 O O . ARG A 1 192 ? -13.452 -9.492 -11.448 1.00 88.00 192 ARG A O 1
ATOM 1525 N N . ALA A 1 193 ? -12.730 -8.087 -9.839 1.00 76.69 193 ALA A N 1
ATOM 1526 C CA . ALA A 1 193 ? -12.574 -6.934 -10.713 1.00 76.69 193 ALA A CA 1
ATOM 1527 C C . ALA A 1 193 ? -11.680 -7.305 -11.901 1.00 76.69 193 ALA A C 1
ATOM 1529 O O . ALA A 1 193 ? -10.669 -7.993 -11.721 1.00 76.69 193 ALA A O 1
ATOM 1530 N N . SER A 1 194 ? -12.078 -6.879 -13.103 1.00 61.06 194 SER A N 1
ATOM 1531 C CA . SER A 1 194 ? -11.240 -7.080 -14.283 1.00 61.06 194 SER A CA 1
ATOM 1532 C C . SER A 1 194 ? -9.892 -6.416 -14.006 1.00 61.06 194 SER A C 1
ATOM 1534 O O . SER A 1 194 ? -9.896 -5.279 -13.519 1.00 61.06 194 SER A O 1
ATOM 1536 N N . PRO A 1 195 ? -8.760 -7.093 -14.258 1.00 66.38 195 PRO A N 1
ATOM 1537 C CA . PRO A 1 195 ? -7.458 -6.491 -14.035 1.00 66.38 195 PRO A CA 1
ATOM 1538 C C . PRO A 1 195 ? -7.389 -5.174 -14.805 1.00 66.38 195 PRO A C 1
ATOM 1540 O O . PRO A 1 195 ? -7.757 -5.123 -15.980 1.00 66.38 195 PRO A O 1
ATOM 1543 N N . ILE A 1 196 ? -6.953 -4.107 -14.135 1.00 79.25 196 ILE A N 1
ATOM 1544 C CA . ILE A 1 196 ? -6.463 -2.930 -14.850 1.00 79.25 196 ILE A CA 1
ATOM 1545 C C . ILE A 1 196 ? -5.308 -3.422 -15.719 1.00 79.25 196 ILE A C 1
ATOM 1547 O O . ILE A 1 196 ? -4.475 -4.185 -15.232 1.00 79.25 196 ILE A O 1
ATOM 1551 N N . GLU A 1 197 ? -5.277 -3.022 -16.986 1.00 88.81 197 GLU A N 1
ATOM 1552 C CA . GLU A 1 197 ? -4.158 -3.351 -17.863 1.00 88.81 197 GLU A CA 1
ATOM 1553 C C . GLU A 1 197 ? -2.887 -2.714 -17.289 1.00 88.81 197 GLU A C 1
ATOM 1555 O O . GLU A 1 197 ? -2.838 -1.503 -17.043 1.00 88.81 197 GLU A O 1
ATOM 1560 N N . LEU A 1 198 ? -1.885 -3.542 -17.003 1.00 91.81 198 LEU A N 1
ATOM 1561 C CA . LEU A 1 198 ? -0.633 -3.114 -16.395 1.00 91.81 198 LEU A CA 1
ATOM 1562 C C . LEU A 1 198 ? 0.466 -3.080 -17.449 1.00 91.81 198 LEU A C 1
ATOM 1564 O O . LEU A 1 198 ? 0.520 -3.914 -18.346 1.00 91.81 198 LEU A O 1
ATOM 1568 N N . ARG A 1 199 ? 1.390 -2.137 -17.292 1.00 93.75 199 ARG A N 1
ATOM 1569 C CA . ARG A 1 199 ? 2.655 -2.096 -18.027 1.00 93.75 199 ARG A CA 1
ATOM 1570 C C . ARG A 1 199 ? 3.818 -2.138 -17.050 1.00 93.75 199 ARG A C 1
ATOM 1572 O O . ARG A 1 199 ? 3.687 -1.699 -15.904 1.00 93.75 199 ARG A O 1
ATOM 1579 N N . TRP A 1 200 ? 4.962 -2.625 -17.511 1.00 95.69 200 TRP A N 1
ATOM 1580 C CA . TRP A 1 200 ? 6.161 -2.731 -16.691 1.00 95.69 200 TRP A CA 1
ATOM 1581 C C . TRP A 1 200 ? 7.438 -2.506 -17.494 1.00 95.69 200 TRP A C 1
ATOM 1583 O O . TRP A 1 200 ? 7.515 -2.808 -18.685 1.00 95.69 200 TRP A O 1
ATOM 1593 N N . HIS A 1 201 ? 8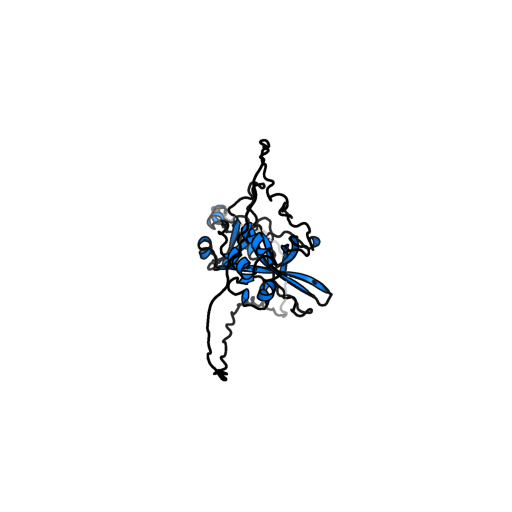.475 -2.024 -16.814 1.00 96.38 201 HIS A N 1
ATOM 1594 C CA . HIS A 1 201 ? 9.822 -1.883 -17.368 1.00 96.38 201 HIS A CA 1
ATOM 1595 C C . HIS A 1 201 ? 10.881 -2.003 -16.272 1.00 96.38 201 HIS A C 1
ATOM 1597 O O . HIS A 1 201 ? 10.602 -1.812 -15.087 1.00 96.38 201 HIS A O 1
ATOM 1603 N N . LYS A 1 202 ? 12.115 -2.336 -16.666 1.00 97.19 202 LYS A N 1
ATOM 1604 C CA . LYS A 1 202 ? 13.263 -2.374 -15.749 1.00 97.19 202 LYS A CA 1
ATOM 1605 C C . LYS A 1 202 ? 13.564 -0.971 -15.235 1.00 97.19 202 LYS A C 1
ATOM 1607 O O . LYS A 1 202 ? 13.550 -0.027 -16.020 1.00 97.19 202 LYS A O 1
ATOM 1612 N N . VAL A 1 203 ? 13.919 -0.858 -13.959 1.00 97.19 203 VAL A N 1
ATOM 1613 C CA . VAL A 1 203 ? 14.447 0.382 -13.367 1.00 97.19 203 VAL A CA 1
ATOM 1614 C C . VAL A 1 203 ? 15.859 0.175 -12.830 1.00 97.19 203 VAL A C 1
ATOM 1616 O O . VAL A 1 203 ? 16.379 -0.947 -12.789 1.00 97.19 203 VAL A O 1
ATOM 1619 N N . HIS A 1 204 ? 16.520 1.269 -12.457 1.00 96.00 204 HIS A N 1
ATOM 1620 C CA . HIS A 1 204 ? 17.903 1.217 -12.005 1.00 96.00 204 HIS A CA 1
ATOM 1621 C C . HIS A 1 204 ? 18.031 0.371 -10.716 1.00 96.00 204 HIS A C 1
ATOM 1623 O O . HIS A 1 204 ? 17.269 0.586 -9.771 1.00 96.00 204 HIS A O 1
ATOM 1629 N N . PRO A 1 205 ? 19.035 -0.524 -10.578 1.00 94.62 205 PRO A N 1
ATOM 1630 C CA . PRO A 1 205 ? 19.222 -1.355 -9.375 1.00 94.62 205 PRO A CA 1
ATOM 1631 C C . PRO A 1 205 ? 19.329 -0.592 -8.040 1.00 94.62 205 PRO A C 1
ATOM 1633 O O . PRO A 1 205 ? 19.075 -1.162 -6.976 1.00 94.62 205 PRO A O 1
ATOM 1636 N N . ARG A 1 206 ? 19.652 0.711 -8.100 1.00 94.94 206 ARG A N 1
ATOM 1637 C CA . ARG A 1 206 ? 19.651 1.652 -6.955 1.00 94.94 206 ARG A CA 1
ATOM 1638 C C . ARG A 1 206 ? 18.299 1.730 -6.254 1.00 94.94 206 ARG A C 1
ATOM 1640 O O . ARG A 1 206 ? 18.278 2.065 -5.076 1.00 94.94 206 ARG A O 1
ATOM 1647 N N . MET A 1 207 ? 17.218 1.352 -6.931 1.00 95.38 207 MET A N 1
ATOM 1648 C CA . MET A 1 207 ? 15.882 1.248 -6.353 1.00 95.38 207 MET A CA 1
ATOM 1649 C C . MET A 1 207 ? 15.820 0.323 -5.125 1.00 95.38 207 MET A C 1
ATOM 1651 O O . MET A 1 207 ? 15.006 0.519 -4.230 1.00 95.38 207 MET A O 1
ATOM 1655 N N . SER A 1 208 ? 16.740 -0.640 -5.017 1.00 93.81 208 SER A N 1
ATOM 1656 C CA . SER A 1 208 ? 16.849 -1.520 -3.843 1.00 93.81 208 SER A CA 1
ATOM 1657 C C . SER A 1 208 ? 17.361 -0.804 -2.581 1.00 93.81 208 SER A C 1
ATOM 1659 O O . SER A 1 208 ? 17.317 -1.363 -1.487 1.00 93.81 208 SER A O 1
ATOM 1661 N N . VAL A 1 209 ? 17.878 0.422 -2.706 1.00 94.50 209 VAL A N 1
ATOM 1662 C CA . VAL A 1 209 ? 18.328 1.238 -1.575 1.00 94.50 209 VAL A CA 1
ATOM 1663 C C . VAL A 1 209 ? 17.140 2.035 -1.043 1.00 94.50 209 VAL A C 1
ATOM 1665 O O . VAL A 1 209 ? 16.724 3.006 -1.657 1.00 94.50 209 VAL A O 1
ATOM 1668 N N . VAL A 1 210 ? 16.643 1.688 0.147 1.00 90.44 210 VAL A N 1
ATOM 1669 C CA . VAL A 1 210 ? 15.455 2.305 0.789 1.00 90.44 210 VAL A CA 1
ATOM 1670 C C . VAL A 1 210 ? 15.510 3.841 0.888 1.00 90.44 210 VAL A C 1
ATOM 1672 O O . VAL A 1 210 ? 14.481 4.506 0.940 1.00 90.44 210 VAL A O 1
ATOM 1675 N N . LYS A 1 211 ? 16.710 4.432 0.954 1.00 93.81 211 LYS A N 1
ATOM 1676 C CA . LYS A 1 211 ? 16.895 5.894 1.029 1.00 93.81 211 LYS A CA 1
ATOM 1677 C C . LYS A 1 211 ? 16.914 6.591 -0.335 1.00 93.81 211 LYS A C 1
ATOM 1679 O O . LYS A 1 211 ? 16.922 7.816 -0.369 1.00 93.81 211 LYS A O 1
ATOM 1684 N N . TYR A 1 212 ? 17.013 5.845 -1.430 1.00 96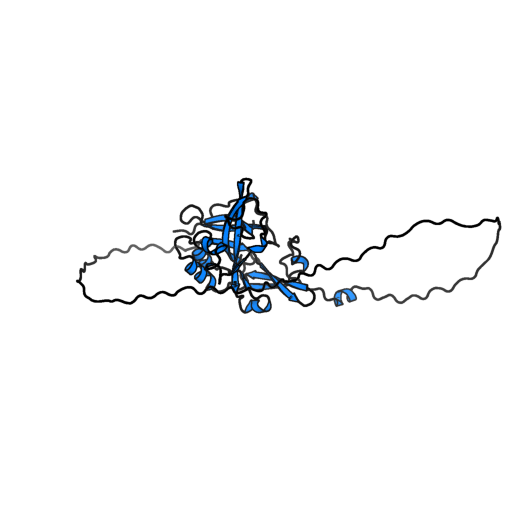.06 212 TYR A N 1
ATOM 1685 C CA . TYR A 1 212 ? 17.046 6.416 -2.769 1.00 96.06 212 TYR A CA 1
ATOM 1686 C C . TYR A 1 212 ? 15.631 6.796 -3.193 1.00 96.06 212 TYR A C 1
ATOM 1688 O O . TYR A 1 212 ? 14.768 5.934 -3.243 1.00 96.06 212 TYR A O 1
ATOM 1696 N N . ASP A 1 213 ? 15.416 8.073 -3.492 1.00 95.31 213 ASP A N 1
ATOM 1697 C CA . ASP A 1 213 ? 14.098 8.639 -3.799 1.00 95.31 213 ASP A CA 1
ATOM 1698 C C . ASP A 1 213 ? 14.183 9.630 -4.972 1.00 95.31 213 ASP A C 1
ATOM 1700 O O . ASP A 1 213 ? 13.604 10.711 -4.952 1.00 95.31 213 ASP A O 1
ATOM 1704 N N . GLY A 1 214 ? 15.027 9.309 -5.957 1.00 95.19 214 GLY A N 1
ATOM 1705 C CA . GLY A 1 214 ? 15.279 10.185 -7.100 1.00 95.19 214 GLY A CA 1
ATOM 1706 C C . GLY A 1 214 ? 14.089 10.254 -8.054 1.00 95.19 214 GLY A C 1
ATOM 1707 O O . GLY A 1 214 ? 13.320 9.300 -8.165 1.00 95.19 214 GLY A O 1
ATOM 1708 N N . ASP A 1 215 ? 13.969 11.362 -8.785 1.00 93.94 215 ASP A N 1
ATOM 1709 C CA . ASP A 1 215 ? 12.967 11.522 -9.852 1.00 93.94 215 ASP A CA 1
ATOM 1710 C C . ASP A 1 215 ? 13.138 10.487 -10.977 1.00 93.94 215 ASP A C 1
ATOM 1712 O O . ASP A 1 215 ? 12.203 10.195 -11.718 1.00 93.94 215 ASP A O 1
ATOM 1716 N N . ASP A 1 216 ? 14.324 9.883 -11.072 1.00 93.62 216 ASP A N 1
ATOM 1717 C CA . ASP A 1 216 ? 14.665 8.817 -12.005 1.00 93.62 216 ASP A CA 1
ATOM 1718 C C . ASP A 1 216 ? 14.257 7.410 -11.532 1.00 93.62 216 ASP A C 1
ATOM 1720 O O . ASP A 1 216 ? 14.383 6.454 -12.298 1.00 93.62 216 ASP A O 1
ATOM 1724 N N . ALA A 1 217 ? 13.741 7.253 -10.307 1.00 95.19 217 ALA A N 1
ATOM 1725 C CA . ALA A 1 217 ? 13.492 5.940 -9.702 1.00 95.19 217 ALA A CA 1
ATOM 1726 C C . ALA A 1 217 ? 12.513 5.058 -10.497 1.00 95.19 217 ALA A C 1
ATOM 1728 O O . ALA A 1 217 ? 12.675 3.838 -10.540 1.00 95.19 217 ALA A O 1
ATOM 1729 N N . HIS A 1 218 ? 11.530 5.676 -11.153 1.00 94.00 218 HIS A N 1
ATOM 1730 C CA . HIS A 1 218 ? 10.514 4.996 -11.953 1.00 94.00 218 HIS A CA 1
ATOM 1731 C C . HIS A 1 218 ? 10.842 4.984 -13.454 1.00 94.00 218 HIS A C 1
ATOM 1733 O O . HIS A 1 218 ? 10.074 4.421 -14.232 1.00 94.00 218 HIS A O 1
ATOM 1739 N N . LEU A 1 219 ? 11.946 5.601 -13.893 1.00 94.88 219 LEU A N 1
ATOM 1740 C CA . LEU A 1 219 ? 12.267 5.716 -15.315 1.00 94.88 219 LEU A CA 1
ATOM 1741 C C . LEU A 1 219 ? 12.846 4.405 -15.876 1.00 94.88 219 LEU A C 1
ATOM 1743 O O . LEU A 1 219 ? 13.575 3.697 -15.172 1.00 94.88 219 LEU A O 1
ATOM 1747 N N . PRO A 1 220 ? 12.567 4.078 -17.154 1.00 95.50 220 PRO A N 1
ATOM 1748 C CA . PRO A 1 220 ? 13.162 2.924 -17.814 1.00 95.50 220 PRO A CA 1
ATOM 1749 C C . PRO A 1 220 ? 14.688 2.942 -17.749 1.00 95.50 220 PRO A C 1
ATOM 1751 O O . PRO A 1 220 ? 15.338 3.924 -18.108 1.00 95.50 220 PRO A O 1
ATOM 1754 N N . TRP A 1 221 ? 15.266 1.820 -17.335 1.00 94.31 221 TRP A N 1
ATOM 1755 C CA . TRP A 1 221 ? 16.705 1.622 -17.273 1.00 94.31 221 TRP A CA 1
ATOM 1756 C C . TRP A 1 221 ? 17.141 0.533 -18.247 1.00 94.31 221 TRP A C 1
ATOM 1758 O O . TRP A 1 221 ? 16.655 -0.599 -18.205 1.00 94.31 221 TRP A O 1
ATOM 1768 N N . THR A 1 222 ? 18.114 0.875 -19.088 1.00 87.44 222 THR A N 1
ATOM 1769 C CA . THR A 1 222 ? 18.816 -0.086 -19.940 1.00 87.44 222 THR A CA 1
ATOM 1770 C C . THR A 1 222 ? 20.254 -0.198 -19.438 1.00 87.44 222 THR A C 1
ATOM 1772 O O . THR A 1 222 ? 20.923 0.832 -19.328 1.00 87.44 222 THR A O 1
ATOM 1775 N N . PRO A 1 223 ? 20.753 -1.403 -19.107 1.00 79.81 223 PRO A N 1
ATOM 1776 C CA . PRO A 1 223 ? 22.151 -1.565 -18.741 1.00 79.81 223 PRO A CA 1
ATOM 1777 C C . PRO A 1 223 ? 23.036 -1.139 -19.908 1.00 79.81 223 PRO A C 1
ATOM 1779 O O . PRO A 1 223 ? 22.872 -1.629 -21.025 1.00 79.81 223 PRO A O 1
ATOM 1782 N N . THR A 1 224 ? 23.999 -0.261 -19.645 1.00 76.19 224 THR A N 1
ATOM 1783 C CA . THR A 1 224 ? 25.051 0.031 -20.614 1.00 76.19 224 THR A CA 1
ATOM 1784 C C . THR A 1 224 ? 25.851 -1.254 -20.837 1.00 76.19 224 THR A C 1
ATOM 1786 O O . THR A 1 224 ? 26.399 -1.788 -19.866 1.00 76.19 224 THR A O 1
ATOM 1789 N N . PRO A 1 225 ? 25.915 -1.795 -22.066 1.00 74.38 225 PRO A N 1
ATOM 1790 C CA . PRO A 1 225 ? 26.707 -2.985 -22.319 1.00 74.38 225 PRO A CA 1
ATOM 1791 C C . PRO A 1 225 ? 28.180 -2.680 -22.040 1.00 74.38 225 PRO A C 1
ATOM 1793 O O . PRO A 1 225 ? 28.670 -1.584 -22.316 1.00 74.38 225 PRO A O 1
ATOM 1796 N N . ILE A 1 226 ? 28.897 -3.663 -21.495 1.00 68.94 226 ILE A N 1
ATOM 1797 C CA . ILE A 1 226 ? 30.328 -3.542 -21.176 1.00 68.94 226 ILE A CA 1
ATOM 1798 C C . ILE A 1 226 ? 31.140 -3.153 -22.429 1.00 68.94 226 ILE A C 1
ATOM 1800 O O . ILE A 1 226 ? 32.152 -2.468 -22.321 1.00 68.94 226 ILE A O 1
ATOM 1804 N N . THR A 1 227 ? 30.670 -3.508 -23.628 1.00 65.62 227 THR A N 1
ATOM 1805 C CA . THR A 1 227 ? 31.289 -3.117 -24.904 1.00 65.62 227 THR A CA 1
ATOM 1806 C C . THR A 1 227 ? 31.399 -1.599 -25.073 1.00 65.62 227 THR A C 1
ATOM 1808 O O . THR A 1 227 ? 32.448 -1.117 -25.487 1.00 65.62 227 THR A O 1
ATOM 1811 N N . ALA A 1 228 ? 30.402 -0.829 -24.628 1.00 64.75 228 ALA A N 1
ATOM 1812 C CA . ALA A 1 228 ? 30.431 0.634 -24.696 1.00 64.75 228 ALA A CA 1
ATOM 1813 C C . ALA A 1 228 ? 31.474 1.269 -23.749 1.00 64.75 228 ALA A C 1
ATOM 1815 O O . ALA A 1 228 ? 31.851 2.427 -23.930 1.00 64.75 228 ALA A O 1
ATOM 1816 N N . PHE A 1 229 ? 31.963 0.529 -22.741 1.00 60.28 229 PHE A N 1
ATOM 1817 C CA . PHE A 1 229 ? 33.110 0.953 -21.928 1.00 60.28 229 PHE A CA 1
ATOM 1818 C C . PHE A 1 229 ? 34.441 0.754 -22.662 1.00 60.28 229 PHE A C 1
ATOM 1820 O O . PHE A 1 229 ? 35.322 1.604 -22.544 1.00 60.28 229 PHE A O 1
ATOM 1827 N N . PHE A 1 230 ? 34.585 -0.328 -23.434 1.00 62.97 230 PHE A N 1
ATOM 1828 C CA . PHE A 1 230 ? 35.802 -0.604 -24.206 1.00 62.97 230 PHE A CA 1
ATOM 1829 C C . PHE A 1 230 ? 35.925 0.273 -25.458 1.00 62.97 230 PHE A C 1
ATOM 1831 O O . PHE A 1 230 ? 37.032 0.655 -25.816 1.00 62.97 230 PHE A O 1
ATOM 1838 N N . GLU A 1 231 ? 34.808 0.677 -26.066 1.00 62.44 231 GLU A N 1
ATOM 1839 C CA . GLU A 1 231 ? 34.791 1.614 -27.203 1.00 62.44 231 GLU A CA 1
ATOM 1840 C C . GLU A 1 231 ? 35.195 3.050 -26.822 1.00 62.44 231 GLU A C 1
ATOM 1842 O O . GLU A 1 231 ? 35.631 3.821 -27.673 1.00 62.44 231 GLU A O 1
ATOM 1847 N N . ARG A 1 232 ? 35.078 3.425 -25.539 1.00 62.84 232 ARG A N 1
ATOM 1848 C CA . ARG A 1 232 ? 35.454 4.757 -25.023 1.00 62.84 232 ARG A CA 1
ATOM 1849 C C . ARG A 1 232 ? 36.897 4.859 -24.540 1.00 62.84 232 ARG A C 1
ATOM 1851 O O . ARG A 1 232 ? 37.312 5.948 -24.141 1.00 62.84 232 ARG A O 1
ATOM 1858 N N . MET A 1 233 ? 37.659 3.767 -24.558 1.0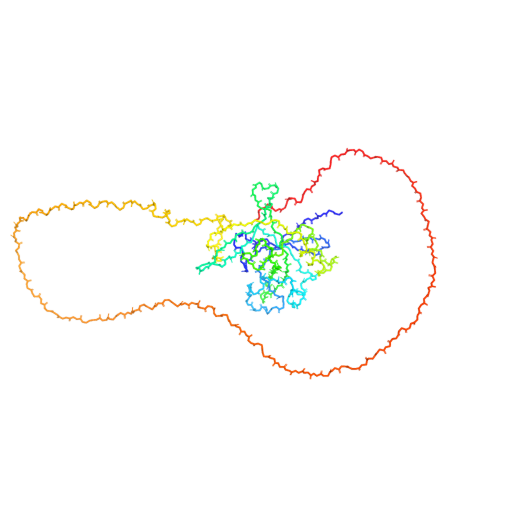0 55.56 233 MET A N 1
ATOM 1859 C CA . MET A 1 233 ? 39.096 3.832 -24.306 1.00 55.56 233 MET A CA 1
ATOM 1860 C C . MET A 1 233 ? 39.805 4.250 -25.598 1.00 55.56 233 MET A C 1
ATOM 1862 O O . MET A 1 233 ? 39.588 3.609 -26.627 1.00 55.56 233 MET A O 1
ATOM 1866 N N . PRO A 1 234 ? 40.651 5.299 -25.584 1.00 61.47 234 PRO A N 1
ATOM 1867 C CA . PRO A 1 234 ? 41.481 5.582 -26.743 1.00 61.47 234 PRO A CA 1
ATOM 1868 C C . PRO A 1 234 ? 42.335 4.340 -27.039 1.00 61.47 234 PRO A C 1
ATOM 1870 O O . PRO A 1 234 ? 42.769 3.671 -26.089 1.00 61.47 234 PRO A O 1
ATOM 1873 N N . PRO A 1 235 ? 42.572 4.001 -28.320 1.00 61.53 235 PRO A N 1
ATOM 1874 C CA . PRO A 1 235 ? 43.471 2.910 -28.657 1.00 61.53 235 PRO A CA 1
ATOM 1875 C C . PRO A 1 235 ? 44.789 3.148 -27.929 1.00 61.53 235 PRO A C 1
ATOM 1877 O O . PRO A 1 235 ? 45.300 4.270 -27.899 1.00 61.53 235 PRO A O 1
ATOM 1880 N N . LYS A 1 236 ? 45.291 2.099 -27.274 1.00 54.59 236 LYS A N 1
ATOM 1881 C CA . LYS A 1 236 ? 46.568 2.115 -26.565 1.00 54.59 236 LYS A CA 1
ATOM 1882 C C . LYS A 1 236 ? 47.612 2.600 -27.571 1.00 54.59 236 LYS A C 1
ATOM 1884 O O . LYS A 1 236 ? 47.915 1.872 -28.511 1.00 54.59 236 LYS A O 1
ATOM 1889 N N . GLY A 1 237 ? 48.043 3.854 -27.422 1.00 51.59 237 GLY A N 1
ATOM 1890 C CA . GLY A 1 237 ? 48.943 4.502 -28.367 1.00 51.59 237 GLY A CA 1
ATOM 1891 C C . GLY A 1 237 ? 50.154 3.614 -28.609 1.00 51.59 237 GLY A C 1
ATOM 1892 O O . GLY A 1 237 ? 50.700 3.047 -27.658 1.00 51.59 237 GLY A O 1
ATOM 1893 N N . GLU A 1 238 ? 50.522 3.456 -29.879 1.00 48.81 238 GLU A N 1
ATOM 1894 C CA . GLU A 1 238 ? 51.790 2.852 -30.263 1.00 48.81 238 GLU A CA 1
ATOM 1895 C C . GLU A 1 238 ? 52.899 3.469 -29.411 1.00 48.81 238 GLU A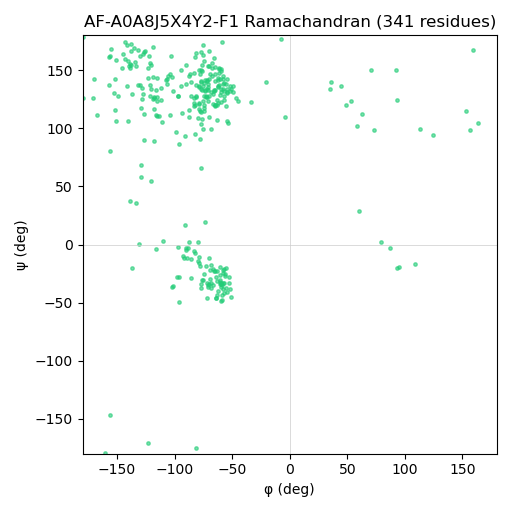 C 1
ATOM 1897 O O . GLU A 1 238 ? 53.023 4.690 -29.303 1.00 48.81 238 GLU A O 1
ATOM 1902 N N . ALA A 1 239 ? 53.667 2.611 -28.744 1.00 49.81 239 ALA A N 1
ATOM 1903 C CA . ALA A 1 239 ? 54.818 3.040 -27.980 1.00 49.81 239 ALA A CA 1
ATOM 1904 C C . ALA A 1 239 ? 55.828 3.670 -28.946 1.00 49.81 239 ALA A C 1
ATOM 1906 O O . ALA A 1 239 ? 56.477 2.967 -29.719 1.00 49.81 239 ALA A O 1
ATOM 1907 N N . THR A 1 240 ? 55.965 4.994 -28.901 1.00 46.00 240 THR A N 1
ATOM 1908 C CA . THR A 1 240 ? 57.073 5.697 -29.546 1.00 46.00 240 THR A CA 1
ATOM 1909 C C . THR A 1 240 ? 58.386 5.141 -28.982 1.00 46.00 240 THR A C 1
ATOM 1911 O O . THR A 1 240 ? 58.529 5.085 -27.755 1.00 46.00 240 THR A O 1
ATOM 1914 N N . PRO A 1 241 ? 59.353 4.710 -29.813 1.00 45.47 241 PRO A N 1
ATOM 1915 C CA . PRO A 1 241 ? 60.617 4.202 -29.303 1.00 45.47 241 PRO A CA 1
ATOM 1916 C C . PRO A 1 241 ? 61.381 5.330 -28.598 1.00 45.47 241 PRO A C 1
ATOM 1918 O O . PRO A 1 241 ? 61.483 6.448 -29.106 1.00 45.47 241 PRO A O 1
ATOM 1921 N N . ALA A 1 242 ? 61.893 5.032 -27.403 1.00 45.78 242 ALA A N 1
ATOM 1922 C CA . ALA A 1 242 ? 62.698 5.956 -26.614 1.00 45.78 242 ALA A CA 1
ATOM 1923 C C . ALA A 1 242 ? 63.981 6.359 -27.373 1.00 45.78 242 ALA A C 1
ATOM 1925 O O . ALA A 1 242 ? 64.588 5.505 -28.028 1.00 45.78 242 ALA A O 1
ATOM 1926 N N . PRO A 1 243 ? 64.434 7.624 -27.283 1.00 42.38 243 PRO A N 1
ATOM 1927 C CA . PRO A 1 243 ? 65.696 8.030 -27.885 1.00 42.38 243 PRO A CA 1
ATOM 1928 C C . PRO A 1 243 ? 66.886 7.423 -27.123 1.00 42.38 243 PRO A C 1
ATOM 1930 O O . PRO A 1 243 ? 66.867 7.294 -25.898 1.00 42.38 243 PRO A O 1
ATOM 1933 N N . ALA A 1 244 ? 67.917 7.039 -27.878 1.00 44.41 244 ALA A N 1
ATOM 1934 C CA . ALA A 1 244 ? 69.151 6.428 -27.387 1.00 44.41 244 ALA A CA 1
ATOM 1935 C C . ALA A 1 244 ? 69.933 7.349 -26.419 1.00 44.41 244 ALA A C 1
ATOM 1937 O O . ALA A 1 244 ? 69.853 8.574 -26.540 1.00 44.41 244 ALA A O 1
ATOM 1938 N N . PRO A 1 245 ? 70.718 6.788 -25.477 1.00 41.94 245 PRO A N 1
ATOM 1939 C CA . PRO A 1 245 ? 71.438 7.577 -24.483 1.00 41.94 245 PRO A CA 1
ATOM 1940 C C . PRO A 1 245 ? 72.629 8.320 -25.105 1.00 41.94 245 PRO A C 1
ATOM 1942 O O . PRO A 1 245 ? 73.494 7.713 -25.737 1.00 41.94 245 PRO A O 1
ATOM 1945 N N . ALA A 1 246 ? 72.692 9.635 -24.885 1.00 39.62 246 ALA A N 1
ATOM 1946 C CA . ALA A 1 246 ? 73.871 10.441 -25.183 1.00 39.62 246 ALA A CA 1
ATOM 1947 C C . ALA A 1 246 ? 74.954 10.240 -24.109 1.00 39.62 246 ALA A C 1
ATOM 1949 O O . ALA A 1 246 ? 74.667 10.100 -22.918 1.00 39.62 246 ALA A O 1
ATOM 1950 N N . ALA A 1 247 ? 76.201 10.195 -24.573 1.00 35.06 247 ALA A N 1
ATOM 1951 C CA . ALA A 1 247 ? 77.401 9.916 -23.802 1.00 35.06 247 ALA A CA 1
ATOM 1952 C C . ALA A 1 247 ? 77.714 10.979 -22.733 1.00 35.06 247 ALA A C 1
ATOM 1954 O O . ALA A 1 247 ? 77.383 12.155 -22.869 1.00 35.06 247 ALA A O 1
ATOM 1955 N N . ARG A 1 248 ? 78.396 10.512 -21.681 1.00 35.09 248 ARG A N 1
ATOM 1956 C CA . ARG A 1 248 ? 78.952 11.282 -20.562 1.00 35.09 248 ARG A CA 1
ATOM 1957 C C . ARG A 1 248 ? 79.991 12.303 -21.027 1.00 35.09 248 ARG A C 1
ATOM 1959 O O . ARG A 1 248 ? 80.812 11.989 -21.885 1.00 35.09 248 ARG A O 1
ATOM 1966 N N . THR A 1 249 ? 80.061 13.422 -20.315 1.00 31.19 249 THR A N 1
ATOM 1967 C CA . THR A 1 249 ? 81.334 14.082 -20.008 1.00 31.19 249 THR A CA 1
ATOM 1968 C C . THR A 1 249 ? 81.397 14.322 -18.508 1.00 31.19 249 THR A C 1
ATOM 1970 O O . THR A 1 249 ? 80.467 14.876 -17.920 1.00 31.19 249 THR A O 1
ATOM 1973 N N . ASP A 1 250 ? 82.476 13.825 -17.919 1.00 33.03 250 ASP A N 1
ATOM 1974 C CA . ASP A 1 250 ? 82.867 14.009 -16.531 1.00 33.03 250 ASP A CA 1
ATOM 1975 C C . ASP A 1 250 ? 83.293 15.463 -16.289 1.00 33.03 250 ASP A C 1
ATOM 1977 O O . ASP A 1 250 ? 83.892 16.071 -17.170 1.00 33.03 250 ASP A O 1
ATOM 1981 N N . ASP A 1 251 ? 83.039 15.989 -15.091 1.00 32.50 251 ASP A N 1
ATOM 1982 C CA . ASP A 1 251 ? 84.055 16.771 -14.386 1.00 32.50 251 ASP A CA 1
ATOM 1983 C C . ASP A 1 251 ? 83.785 16.794 -12.878 1.00 32.50 251 ASP A C 1
ATOM 1985 O O . ASP A 1 251 ? 82.652 16.885 -12.401 1.00 32.50 251 ASP A O 1
ATOM 1989 N N . ALA A 1 252 ? 84.874 16.623 -12.136 1.00 33.03 252 ALA A N 1
ATOM 1990 C CA . ALA A 1 252 ? 84.923 16.271 -10.730 1.00 33.03 252 ALA A CA 1
ATOM 1991 C C . ALA A 1 252 ? 85.344 17.450 -9.843 1.00 33.03 252 ALA A C 1
ATOM 1993 O O . ALA A 1 252 ? 86.283 18.170 -10.163 1.00 33.03 252 ALA A O 1
ATOM 1994 N N . ALA A 1 253 ? 84.721 17.552 -8.668 1.00 32.25 253 ALA A N 1
ATOM 1995 C CA . ALA A 1 253 ? 85.279 18.047 -7.401 1.00 32.25 253 ALA A CA 1
ATOM 1996 C C . ALA A 1 253 ? 84.217 17.739 -6.323 1.00 32.25 253 ALA A C 1
ATOM 1998 O O . ALA A 1 253 ? 83.056 18.071 -6.509 1.00 32.25 253 ALA A O 1
ATOM 1999 N N . GLY A 1 254 ? 84.437 17.057 -5.201 1.00 28.80 254 GLY A N 1
ATOM 2000 C CA . GLY A 1 254 ? 85.645 16.774 -4.444 1.00 28.80 254 GLY A CA 1
ATOM 2001 C C . GLY A 1 254 ? 85.419 17.267 -3.010 1.00 28.80 254 GLY A C 1
ATOM 2002 O O . GLY A 1 254 ? 85.625 18.445 -2.768 1.00 28.80 254 GLY A O 1
ATOM 2003 N N . ALA A 1 255 ? 84.978 16.396 -2.089 1.00 31.83 255 ALA A N 1
ATOM 2004 C CA . ALA A 1 255 ? 85.263 16.458 -0.642 1.00 31.83 255 ALA A CA 1
ATOM 2005 C C . ALA A 1 255 ? 84.597 15.286 0.108 1.00 31.83 255 ALA A C 1
ATOM 2007 O O . ALA A 1 255 ? 83.393 15.064 0.006 1.00 31.83 255 ALA A O 1
ATOM 2008 N N . ARG A 1 256 ? 85.413 14.542 0.862 1.00 31.31 256 ARG A N 1
ATOM 2009 C CA . ARG A 1 256 ? 85.053 13.468 1.806 1.00 31.31 256 ARG A CA 1
ATOM 2010 C C . ARG A 1 256 ? 84.943 14.041 3.222 1.00 31.31 256 ARG A C 1
ATOM 2012 O O . ARG A 1 256 ? 85.751 14.912 3.522 1.00 31.31 256 ARG A O 1
ATOM 2019 N N . VAL A 1 257 ? 84.092 13.461 4.079 1.00 33.25 257 VAL A N 1
ATOM 2020 C CA . VAL A 1 257 ? 84.429 13.065 5.473 1.00 33.25 257 VAL A CA 1
ATOM 2021 C C . VAL A 1 257 ? 83.349 12.148 6.091 1.00 33.25 257 VAL A C 1
ATOM 2023 O O . VAL A 1 257 ? 82.209 12.556 6.273 1.00 33.25 257 VAL A O 1
ATOM 2026 N N . ASP A 1 258 ? 83.751 10.890 6.294 1.00 28.27 258 ASP A N 1
ATOM 2027 C CA . ASP A 1 258 ? 83.676 9.966 7.449 1.00 28.27 258 ASP A CA 1
ATOM 2028 C C . ASP A 1 258 ? 82.501 9.871 8.459 1.00 28.27 258 ASP A C 1
ATOM 2030 O O . ASP A 1 258 ? 82.066 10.858 9.042 1.00 28.27 258 ASP A O 1
ATOM 2034 N N . ALA A 1 259 ? 82.216 8.590 8.787 1.00 30.58 259 ALA A N 1
ATOM 2035 C CA . ALA A 1 259 ? 81.708 7.998 10.049 1.00 30.58 259 ALA A CA 1
ATOM 2036 C C . ALA A 1 259 ? 80.233 8.288 10.446 1.00 30.58 259 ALA A C 1
ATOM 2038 O O . ALA A 1 259 ? 79.677 9.310 10.085 1.00 30.58 259 ALA A O 1
ATOM 2039 N N . ASP A 1 260 ? 79.464 7.451 11.154 1.00 28.62 260 ASP A N 1
ATOM 2040 C CA . ASP A 1 260 ? 79.734 6.321 12.055 1.00 28.62 260 ASP A CA 1
ATOM 2041 C C . ASP A 1 260 ? 78.459 5.427 12.201 1.00 28.62 260 ASP A C 1
ATOM 2043 O O . ASP A 1 260 ? 77.419 5.673 11.589 1.00 28.62 260 ASP A O 1
ATOM 2047 N N . ALA A 1 261 ? 78.579 4.373 13.005 1.00 30.95 261 ALA A N 1
ATOM 2048 C CA . ALA A 1 261 ? 77.757 3.186 13.214 1.00 30.95 261 ALA A CA 1
ATOM 2049 C C . ALA A 1 261 ? 76.326 3.321 13.819 1.00 30.95 261 ALA A C 1
ATOM 2051 O O . ALA A 1 261 ? 75.969 4.276 14.495 1.00 30.95 261 ALA A O 1
ATOM 2052 N N . THR A 1 262 ? 75.560 2.240 13.570 1.00 29.97 262 THR A N 1
ATOM 2053 C CA . THR A 1 262 ? 74.410 1.557 14.244 1.00 29.97 262 THR A CA 1
ATOM 2054 C C . THR A 1 262 ? 73.926 1.986 15.656 1.00 29.97 262 THR A C 1
ATOM 2056 O O . THR A 1 262 ? 74.698 2.569 16.402 1.00 29.97 262 THR A O 1
ATOM 2059 N N . PRO A 1 263 ? 72.836 1.389 16.211 1.00 45.66 263 PRO A N 1
ATOM 2060 C CA . PRO A 1 263 ? 71.476 1.119 15.700 1.00 45.66 263 PRO A CA 1
ATOM 2061 C C . PRO A 1 263 ? 70.387 1.559 16.724 1.00 45.66 263 PRO A C 1
ATOM 2063 O O . PRO A 1 263 ? 70.681 1.711 17.908 1.00 45.66 263 PRO A O 1
ATOM 2066 N N . ASN A 1 264 ? 69.095 1.644 16.360 1.00 33.31 264 ASN A N 1
ATOM 2067 C CA . ASN A 1 264 ? 68.055 1.472 17.392 1.00 33.31 264 ASN A CA 1
ATOM 2068 C C . ASN A 1 264 ? 66.708 0.913 16.907 1.00 33.31 264 ASN A C 1
ATOM 2070 O O . ASN A 1 264 ? 66.218 1.220 15.824 1.00 33.31 264 ASN A O 1
ATOM 2074 N N . LYS A 1 265 ? 66.152 0.074 17.784 1.00 30.94 265 LYS A N 1
ATOM 2075 C CA . LYS A 1 265 ? 64.877 -0.649 17.760 1.00 30.94 265 LYS A CA 1
ATOM 2076 C C . LYS A 1 265 ? 63.672 0.296 17.871 1.00 30.94 265 LYS A C 1
ATOM 2078 O O . LYS A 1 265 ? 63.767 1.317 18.543 1.00 30.94 265 LYS A O 1
ATOM 2083 N N . GLY A 1 266 ? 62.504 -0.148 17.392 1.00 27.56 266 GLY A N 1
ATOM 2084 C CA . GLY A 1 266 ? 61.226 0.344 17.920 1.00 27.56 266 GLY A CA 1
ATOM 2085 C C . GLY A 1 266 ? 59.977 0.078 17.074 1.00 27.56 266 GLY A C 1
ATOM 2086 O O . GLY A 1 266 ? 59.717 0.817 16.139 1.00 27.56 266 GLY A O 1
ATOM 2087 N N . ALA A 1 267 ? 59.185 -0.902 17.522 1.00 32.31 267 ALA A N 1
ATOM 2088 C CA . ALA A 1 267 ? 57.714 -0.955 17.497 1.00 32.31 267 ALA A CA 1
ATOM 2089 C C . ALA A 1 267 ? 56.941 -1.184 16.171 1.00 32.31 267 ALA A C 1
ATOM 2091 O O . ALA A 1 267 ? 56.651 -0.275 15.404 1.00 32.31 267 ALA A O 1
ATOM 2092 N N . GLU A 1 268 ? 56.564 -2.455 15.988 1.00 29.56 268 GLU A N 1
ATOM 2093 C CA . GLU A 1 268 ? 55.183 -2.988 15.992 1.00 29.56 268 GLU A CA 1
ATOM 2094 C C . GLU A 1 268 ? 54.059 -2.318 15.170 1.00 29.56 268 GLU A C 1
ATOM 2096 O O . GLU A 1 268 ? 53.628 -1.193 15.405 1.00 29.56 268 GLU A O 1
ATOM 2101 N N . ALA A 1 269 ? 53.504 -3.125 14.260 1.00 32.50 269 ALA A N 1
ATOM 2102 C CA . ALA A 1 269 ? 52.272 -2.906 13.511 1.00 32.50 269 ALA A CA 1
ATOM 2103 C C . ALA A 1 269 ? 51.016 -3.282 14.324 1.00 32.50 269 ALA A C 1
ATOM 2105 O O . ALA A 1 269 ? 51.094 -4.116 15.226 1.00 32.50 269 ALA A O 1
ATOM 2106 N N . PRO A 1 270 ? 49.827 -2.843 13.873 1.00 35.25 270 PRO A N 1
ATOM 2107 C CA . PRO A 1 270 ? 48.675 -3.734 13.894 1.00 35.25 270 PRO A CA 1
ATOM 2108 C C . PRO A 1 270 ? 48.088 -3.949 12.494 1.00 35.25 270 PRO A C 1
ATOM 2110 O O . PRO A 1 270 ? 47.871 -3.025 11.710 1.00 35.25 270 PRO A O 1
ATOM 2113 N N . ALA A 1 271 ? 47.829 -5.225 12.212 1.00 31.28 271 ALA A N 1
ATOM 2114 C CA . ALA A 1 271 ? 47.170 -5.730 11.021 1.00 31.28 271 ALA A CA 1
ATOM 2115 C C . ALA A 1 271 ? 45.666 -5.400 11.022 1.00 31.28 271 ALA A C 1
ATOM 2117 O O . ALA A 1 271 ? 44.993 -5.488 12.049 1.00 31.28 271 ALA A O 1
ATOM 2118 N N . ALA A 1 272 ? 45.139 -5.054 9.848 1.00 33.66 272 ALA A N 1
ATOM 2119 C CA . ALA A 1 272 ? 43.719 -4.833 9.610 1.00 33.66 272 ALA A CA 1
ATOM 2120 C C . ALA A 1 272 ? 42.991 -6.166 9.350 1.00 33.66 272 ALA A C 1
ATOM 2122 O O . ALA A 1 272 ? 43.375 -6.932 8.465 1.00 33.66 272 ALA A O 1
ATOM 2123 N N . SER A 1 273 ? 41.930 -6.425 10.115 1.00 32.34 273 SER A N 1
ATOM 2124 C CA . SER A 1 273 ? 41.020 -7.565 9.940 1.00 32.34 273 SER A CA 1
ATOM 2125 C C . SER A 1 273 ? 40.052 -7.363 8.756 1.00 32.34 273 SER A C 1
ATOM 2127 O O . SER A 1 273 ? 39.658 -6.226 8.485 1.00 32.34 273 SER A O 1
ATOM 2129 N N . PRO A 1 274 ? 39.622 -8.442 8.069 1.00 36.56 274 PRO A N 1
ATOM 2130 C CA . PRO A 1 274 ? 38.720 -8.373 6.917 1.00 36.56 274 PRO A CA 1
ATOM 2131 C C . PRO A 1 274 ? 37.232 -8.264 7.323 1.00 36.56 274 PRO A C 1
ATOM 2133 O O . PRO A 1 274 ? 36.878 -8.598 8.457 1.00 36.56 274 PRO A O 1
ATOM 2136 N N . PRO A 1 275 ? 36.342 -7.809 6.416 1.00 34.56 275 PRO A N 1
ATOM 2137 C CA . PRO A 1 275 ? 34.935 -7.567 6.729 1.00 34.56 275 PRO A CA 1
ATOM 2138 C C . PRO A 1 275 ? 34.083 -8.847 6.762 1.00 34.56 275 PRO A C 1
ATOM 2140 O O . PRO A 1 275 ? 34.159 -9.705 5.886 1.00 34.56 275 PRO A O 1
ATOM 2143 N N . THR A 1 276 ? 33.233 -8.917 7.786 1.00 29.86 276 THR A N 1
ATOM 2144 C CA . THR A 1 276 ? 32.287 -9.994 8.101 1.00 29.86 276 THR A CA 1
ATOM 2145 C C . THR A 1 276 ? 31.093 -10.034 7.140 1.00 29.86 276 THR A C 1
ATOM 2147 O O . THR A 1 276 ? 30.369 -9.048 6.995 1.00 29.86 276 THR A O 1
ATOM 2150 N N . GLU A 1 277 ? 30.837 -11.202 6.544 1.00 28.88 277 GLU A N 1
ATOM 2151 C CA . GLU A 1 277 ? 29.603 -11.521 5.819 1.00 28.88 277 GLU A CA 1
ATOM 2152 C C . GLU A 1 277 ? 28.402 -11.664 6.773 1.00 28.88 277 GLU A C 1
ATOM 2154 O O . GLU A 1 277 ? 28.424 -12.450 7.722 1.00 28.88 277 GLU A O 1
ATOM 2159 N N . LEU A 1 278 ? 27.308 -10.948 6.495 1.00 29.59 278 LEU A N 1
ATOM 2160 C CA . LEU A 1 278 ? 26.009 -11.157 7.141 1.00 29.59 278 LEU A CA 1
ATOM 2161 C C . LEU A 1 278 ? 25.188 -12.159 6.323 1.00 29.59 278 LEU A C 1
ATOM 2163 O O . LEU A 1 278 ? 24.470 -11.809 5.388 1.00 29.59 278 LEU A O 1
ATOM 2167 N N . ARG A 1 279 ? 25.303 -13.428 6.712 1.00 24.78 279 ARG A N 1
ATOM 2168 C CA . ARG A 1 279 ? 24.488 -14.550 6.241 1.00 24.78 279 ARG A CA 1
ATOM 2169 C C . ARG A 1 279 ? 23.113 -14.494 6.921 1.00 24.78 279 ARG A C 1
ATOM 2171 O O . ARG A 1 279 ? 23.013 -14.665 8.133 1.00 24.78 279 ARG A O 1
ATOM 2178 N N . SER A 1 280 ? 22.042 -14.253 6.164 1.00 29.12 280 SER A N 1
ATOM 2179 C CA . SER A 1 280 ? 20.666 -14.336 6.668 1.00 29.12 280 SER A CA 1
ATOM 2180 C C . SER A 1 280 ? 20.184 -15.791 6.664 1.00 29.12 280 SER A C 1
ATOM 2182 O O . SER A 1 280 ? 19.713 -16.327 5.662 1.00 29.12 280 SER A O 1
ATOM 2184 N N . GLU A 1 281 ? 20.314 -16.468 7.804 1.00 27.55 281 GLU A N 1
ATOM 2185 C CA . GLU A 1 281 ? 19.740 -17.801 7.995 1.00 27.55 281 GLU A CA 1
ATOM 2186 C C . GLU A 1 281 ? 18.219 -17.729 8.188 1.00 27.55 281 GLU A C 1
ATOM 2188 O O . GLU A 1 281 ? 17.700 -17.139 9.136 1.00 27.55 281 GLU A O 1
ATOM 2193 N N . SER A 1 282 ? 17.490 -18.396 7.293 1.00 31.34 282 SER A N 1
ATOM 2194 C CA . SER A 1 282 ? 16.058 -18.661 7.429 1.00 31.34 282 SER A CA 1
ATOM 2195 C C . SER A 1 282 ? 15.836 -19.773 8.458 1.00 31.34 282 SER A C 1
ATOM 2197 O O . SER A 1 282 ? 15.973 -20.956 8.145 1.00 31.34 282 SER A O 1
ATOM 2199 N N . LYS A 1 283 ? 15.481 -19.422 9.700 1.00 28.08 283 LYS A N 1
ATOM 2200 C CA . LYS A 1 283 ? 15.093 -20.419 10.710 1.00 28.08 283 LYS A CA 1
ATOM 2201 C C . LYS A 1 283 ? 13.668 -20.924 10.471 1.00 28.08 283 LYS A C 1
ATOM 2203 O O . LYS A 1 283 ? 12.678 -20.275 10.795 1.00 28.08 283 LYS A O 1
ATOM 2208 N N . ARG A 1 284 ? 13.602 -22.142 9.933 1.00 30.09 284 ARG A N 1
ATOM 2209 C CA . ARG A 1 284 ? 12.438 -23.032 9.876 1.00 30.09 284 ARG A CA 1
ATOM 2210 C C . ARG A 1 284 ? 12.123 -23.541 11.288 1.00 30.09 284 ARG A C 1
ATOM 2212 O O . ARG A 1 284 ? 12.875 -24.350 11.823 1.00 30.09 284 ARG A O 1
ATOM 2219 N N . PHE A 1 285 ? 11.023 -23.095 11.892 1.00 28.12 285 PHE A N 1
ATOM 2220 C CA . PHE A 1 285 ? 10.544 -23.668 13.154 1.00 28.12 285 PHE A CA 1
ATOM 2221 C C . PHE A 1 285 ? 9.716 -24.932 12.893 1.00 28.12 285 PHE A C 1
ATOM 2223 O O . PHE A 1 285 ? 8.695 -24.896 12.206 1.00 28.12 285 PHE A O 1
ATOM 2230 N N . LYS A 1 286 ? 10.190 -26.057 13.443 1.00 27.53 286 LYS A N 1
ATOM 2231 C CA . LYS A 1 286 ? 9.442 -27.311 13.578 1.00 27.53 286 LYS A CA 1
ATOM 2232 C C . LYS A 1 286 ? 8.290 -27.096 14.561 1.00 27.53 286 LYS A C 1
ATOM 2234 O O . LYS A 1 286 ? 8.503 -26.607 15.667 1.00 27.53 286 LYS A O 1
ATOM 2239 N N . ARG A 1 287 ? 7.085 -27.483 14.148 1.00 26.64 287 ARG A N 1
ATOM 2240 C CA . ARG A 1 287 ? 5.894 -27.587 14.993 1.00 26.64 287 ARG A CA 1
ATOM 2241 C C . ARG A 1 287 ? 5.961 -28.933 15.718 1.00 26.64 287 ARG A C 1
ATOM 2243 O O . ARG A 1 287 ? 6.045 -29.963 15.059 1.00 26.64 287 ARG A O 1
ATOM 2250 N N . THR A 1 288 ? 5.981 -28.912 17.044 1.00 28.89 288 THR A N 1
ATOM 2251 C CA . THR A 1 288 ? 5.752 -30.091 17.885 1.00 28.89 288 THR A CA 1
ATOM 2252 C C . THR A 1 288 ? 4.247 -30.282 18.037 1.00 28.89 288 THR A C 1
ATOM 2254 O O . THR A 1 288 ? 3.549 -29.363 18.468 1.00 28.89 288 THR A O 1
ATOM 2257 N N . GLU A 1 289 ? 3.757 -31.450 17.635 1.00 27.45 289 GLU A N 1
ATOM 2258 C CA . GLU A 1 289 ? 2.415 -31.935 17.945 1.00 27.45 289 GLU A CA 1
ATOM 2259 C C . GLU A 1 289 ? 2.359 -32.323 19.426 1.00 27.45 289 GLU A C 1
ATOM 2261 O O . GLU A 1 289 ? 3.273 -32.964 19.944 1.00 27.45 289 GLU A O 1
ATOM 2266 N N . ALA A 1 290 ? 1.300 -31.893 20.105 1.00 29.31 290 ALA A N 1
ATOM 2267 C CA . ALA A 1 290 ? 0.911 -32.403 21.407 1.00 29.31 290 ALA A CA 1
ATOM 2268 C C . ALA A 1 290 ? -0.554 -32.823 21.291 1.00 29.31 290 ALA A C 1
ATOM 2270 O O . ALA A 1 290 ? -1.436 -31.991 21.066 1.00 29.31 290 ALA A O 1
ATOM 2271 N N . ASP A 1 291 ? -0.753 -34.133 21.388 1.00 27.39 291 ASP A N 1
ATOM 2272 C CA . ASP A 1 291 ? -2.034 -34.806 21.510 1.00 27.39 291 ASP A CA 1
ATOM 2273 C C . ASP A 1 291 ? -2.783 -34.350 22.765 1.00 27.39 291 ASP A C 1
ATOM 2275 O O . ASP A 1 291 ? -2.237 -34.335 23.868 1.00 27.39 291 ASP A O 1
ATOM 2279 N N . ALA A 1 292 ? -4.069 -34.053 22.592 1.00 29.70 292 ALA A N 1
ATOM 2280 C CA . ALA A 1 292 ? -5.073 -34.134 23.647 1.00 29.70 292 ALA A CA 1
ATOM 2281 C C . ALA A 1 292 ? -6.454 -34.322 23.000 1.00 29.70 292 ALA A C 1
ATOM 2283 O O . ALA A 1 292 ? -7.224 -33.382 22.807 1.00 29.70 292 ALA A O 1
ATOM 2284 N N . SER A 1 293 ? -6.751 -35.567 22.627 1.00 27.42 293 SER A N 1
ATOM 2285 C CA . SER A 1 293 ? -8.094 -36.035 22.294 1.00 27.42 293 SER A CA 1
ATOM 2286 C C . SER A 1 293 ? -8.912 -36.206 23.578 1.00 27.42 293 SER A C 1
ATOM 2288 O O . SER A 1 293 ? -8.579 -37.045 24.415 1.00 27.42 293 SER A O 1
ATOM 2290 N N . GLY A 1 294 ? -9.994 -35.443 23.722 1.00 26.83 294 GLY A N 1
ATOM 2291 C CA . GLY A 1 294 ? -10.938 -35.562 24.831 1.00 26.83 294 GLY A CA 1
ATOM 2292 C C . GLY A 1 294 ? -12.382 -35.389 24.364 1.00 26.83 294 GLY A C 1
ATOM 2293 O O . GLY A 1 294 ? -12.807 -34.276 24.085 1.00 26.83 294 GLY A O 1
ATOM 2294 N N . ALA A 1 295 ? -13.095 -36.518 24.322 1.00 29.77 295 ALA A N 1
ATOM 2295 C CA . ALA A 1 295 ? -14.547 -36.703 24.418 1.00 29.77 295 ALA A CA 1
ATOM 2296 C C . ALA A 1 295 ? -15.469 -35.995 23.399 1.00 29.77 295 ALA A C 1
ATOM 2298 O O . ALA A 1 295 ? -15.846 -34.833 23.532 1.00 29.77 295 ALA A O 1
ATOM 2299 N N . GLY A 1 296 ? -15.924 -36.791 22.424 1.00 28.12 296 GLY A N 1
ATOM 2300 C CA . GLY A 1 296 ? -17.047 -36.493 21.541 1.00 28.12 296 GLY A CA 1
ATOM 2301 C C . GLY A 1 296 ? -18.414 -36.692 22.206 1.00 28.12 296 GLY A C 1
ATOM 2302 O O . GLY A 1 296 ? -18.600 -37.530 23.087 1.00 28.12 296 GLY A O 1
ATOM 2303 N N . ALA A 1 297 ? -19.360 -35.886 21.731 1.00 30.00 297 ALA A N 1
ATOM 2304 C CA . ALA A 1 297 ? -20.757 -35.822 22.123 1.00 30.00 297 ALA A CA 1
ATOM 2305 C C . ALA A 1 297 ? -21.611 -36.971 21.552 1.00 30.00 297 ALA A C 1
ATOM 2307 O O . ALA A 1 297 ? -21.347 -37.487 20.467 1.00 30.00 297 ALA A O 1
ATOM 2308 N N . SER A 1 298 ? -22.706 -37.281 22.249 1.00 27.91 298 SER A N 1
ATOM 2309 C CA . SER A 1 298 ? -23.858 -38.033 21.745 1.00 27.91 298 SER A CA 1
ATOM 2310 C C . SER A 1 298 ? -25.140 -37.353 22.224 1.00 27.91 298 SER A C 1
ATOM 2312 O O . SER A 1 298 ? -25.242 -37.076 23.416 1.00 27.91 298 SER A O 1
ATOM 2314 N N . LEU A 1 299 ? -26.067 -37.096 21.290 1.00 32.03 299 LEU A N 1
ATOM 2315 C CA . LEU A 1 299 ? -27.543 -37.013 21.392 1.00 32.03 299 LEU A CA 1
ATOM 2316 C C . LEU A 1 299 ? -28.025 -36.134 20.217 1.00 32.03 299 LEU A C 1
ATOM 2318 O O . LEU A 1 299 ? -27.735 -34.947 20.162 1.00 32.03 299 LEU A O 1
ATOM 2322 N N . ALA A 1 300 ? -28.485 -36.707 19.106 1.00 30.83 300 ALA A N 1
ATOM 2323 C CA . ALA A 1 300 ? -29.788 -37.338 18.852 1.00 30.83 300 ALA A CA 1
ATOM 2324 C C . ALA A 1 300 ? -30.821 -36.364 18.245 1.00 30.83 300 ALA A C 1
ATOM 2326 O O . ALA A 1 300 ? -31.119 -35.294 18.763 1.00 30.83 300 ALA A O 1
ATOM 2327 N N . ARG A 1 301 ? -31.326 -36.810 17.091 1.00 32.06 301 ARG A N 1
ATOM 2328 C CA . ARG A 1 301 ? -32.346 -36.261 16.188 1.00 32.06 301 ARG A CA 1
ATOM 2329 C C . ARG A 1 301 ? -33.752 -36.258 16.808 1.00 32.06 301 ARG A C 1
ATOM 2331 O O . ARG A 1 301 ? -34.147 -37.260 17.389 1.00 32.06 301 ARG A O 1
ATOM 2338 N N . ALA A 1 302 ? -34.537 -35.234 16.481 1.00 32.56 302 ALA A N 1
ATOM 2339 C CA . ALA A 1 302 ? -35.996 -35.228 16.264 1.00 32.56 302 ALA A CA 1
ATOM 2340 C C . ALA A 1 302 ? -36.326 -33.841 15.661 1.00 32.56 302 ALA A C 1
ATOM 2342 O O . ALA A 1 302 ? -35.672 -32.876 16.031 1.00 32.56 302 ALA A O 1
ATOM 2343 N N . GLY A 1 303 ? -37.224 -33.575 14.717 1.00 29.23 303 GLY A N 1
ATOM 2344 C CA . GLY A 1 303 ? -38.322 -34.285 14.072 1.00 29.23 303 GLY A CA 1
ATOM 2345 C C . GLY A 1 303 ? -39.293 -33.179 13.607 1.00 29.23 303 GLY A C 1
ATOM 2346 O O . GLY A 1 303 ? -39.791 -32.435 14.443 1.00 29.23 303 GLY A O 1
ATOM 2347 N N . ALA A 1 304 ? -39.494 -33.005 12.296 1.00 33.03 304 ALA A N 1
ATOM 2348 C CA . ALA A 1 304 ? -40.644 -32.270 11.722 1.00 33.03 304 ALA A CA 1
ATOM 2349 C C . ALA A 1 304 ? -41.904 -33.172 11.821 1.00 33.03 304 ALA A C 1
ATOM 2351 O O . ALA A 1 304 ? -41.675 -34.377 11.993 1.00 33.03 304 ALA A O 1
ATOM 2352 N N . PRO A 1 305 ? -43.189 -32.720 11.709 1.00 43.00 305 PRO A N 1
ATOM 2353 C CA . PRO A 1 305 ? -43.793 -31.927 10.593 1.00 43.00 305 PRO A CA 1
ATOM 2354 C C . PRO A 1 305 ? -45.065 -31.096 11.029 1.00 43.00 305 PRO A C 1
ATOM 2356 O O . PRO A 1 305 ? -45.131 -30.776 12.214 1.00 43.00 305 PRO A O 1
ATOM 2359 N N . PRO A 1 306 ? -46.146 -30.840 10.229 1.00 47.84 306 PRO A N 1
ATOM 2360 C CA . PRO A 1 306 ? -46.318 -30.344 8.837 1.00 47.84 306 PRO A CA 1
ATOM 2361 C C . PRO A 1 306 ? -47.244 -29.085 8.659 1.00 47.84 306 PRO A C 1
ATOM 2363 O O . PRO A 1 306 ? -48.016 -28.719 9.537 1.00 47.84 306 PRO A O 1
ATOM 2366 N N . ASP A 1 307 ? -47.152 -28.488 7.457 1.00 33.47 307 ASP A N 1
ATOM 2367 C CA . ASP A 1 307 ? -48.133 -27.900 6.499 1.00 33.47 307 ASP A CA 1
ATOM 2368 C C . ASP A 1 307 ? -49.339 -26.955 6.801 1.00 33.47 307 ASP A C 1
ATOM 2370 O O . ASP A 1 307 ? -50.286 -27.261 7.521 1.00 33.47 307 ASP A O 1
ATOM 2374 N N . THR A 1 308 ? -49.412 -25.950 5.895 1.00 33.38 308 THR A N 1
ATOM 2375 C CA . THR A 1 308 ? -50.567 -25.301 5.192 1.00 33.38 308 THR A CA 1
ATOM 2376 C C . THR A 1 308 ? -51.282 -24.038 5.752 1.00 33.38 308 THR A C 1
ATOM 2378 O O . THR A 1 308 ? -51.266 -23.791 6.952 1.00 33.38 308 THR A O 1
ATOM 2381 N N . PRO A 1 309 ? -51.843 -23.156 4.870 1.00 42.91 309 PRO A N 1
ATOM 2382 C CA . PRO A 1 309 ? -51.773 -21.689 4.980 1.00 42.91 309 PRO A CA 1
ATOM 2383 C C . PRO A 1 309 ? -53.165 -21.009 5.012 1.00 42.91 309 PRO A C 1
ATOM 2385 O O . PRO A 1 309 ? -54.194 -21.686 5.002 1.00 42.91 309 PRO A O 1
ATOM 2388 N N . PRO A 1 310 ? -53.232 -19.664 4.922 1.00 37.38 310 PRO A N 1
ATOM 2389 C CA . PRO A 1 310 ? -54.339 -19.072 4.173 1.00 37.38 310 PRO A CA 1
ATOM 2390 C C . PRO A 1 310 ? -53.959 -17.932 3.210 1.00 37.38 310 PRO A C 1
ATOM 2392 O O . PRO A 1 310 ? -52.844 -17.422 3.150 1.00 37.38 310 PRO A O 1
ATOM 2395 N N . GLN A 1 311 ? -54.967 -17.615 2.404 1.00 30.42 311 GLN A N 1
ATOM 2396 C CA . GLN A 1 311 ? -54.999 -16.933 1.120 1.00 30.42 311 GLN A CA 1
ATOM 2397 C C . GLN A 1 311 ? -55.154 -15.393 1.156 1.00 30.42 311 GLN A C 1
ATOM 2399 O O . GLN A 1 311 ? -55.799 -14.835 2.032 1.00 30.42 311 GLN A O 1
ATOM 2404 N N . LEU A 1 312 ? -54.644 -14.779 0.074 1.00 33.31 312 LEU A N 1
ATOM 2405 C CA . LEU A 1 312 ? -55.193 -13.709 -0.790 1.00 33.31 312 LEU A CA 1
ATOM 2406 C C . LEU A 1 312 ? -55.704 -12.367 -0.208 1.00 33.31 312 LEU A C 1
ATOM 2408 O O . LEU A 1 312 ? -56.749 -12.298 0.426 1.00 33.31 312 LEU A O 1
ATOM 2412 N N . ALA A 1 313 ? -55.125 -11.258 -0.699 1.00 32.34 313 ALA A N 1
ATOM 2413 C CA . ALA A 1 313 ? -55.892 -10.049 -1.036 1.00 32.34 313 ALA A CA 1
ATOM 2414 C C . ALA A 1 313 ? -55.225 -9.226 -2.160 1.00 32.34 313 ALA A C 1
ATOM 2416 O O . ALA A 1 313 ? -54.141 -8.669 -2.009 1.00 32.34 313 ALA A O 1
ATOM 2417 N N . ARG A 1 314 ? -55.920 -9.130 -3.301 1.00 37.41 314 ARG A N 1
ATOM 2418 C CA . ARG A 1 314 ? -55.669 -8.204 -4.420 1.00 37.41 314 ARG A CA 1
ATOM 2419 C C . ARG A 1 314 ? -56.263 -6.823 -4.116 1.00 37.41 314 ARG A C 1
ATOM 2421 O O . ARG A 1 314 ? -57.443 -6.774 -3.787 1.00 37.41 314 ARG A O 1
ATOM 2428 N N . ARG A 1 315 ? -55.552 -5.724 -4.417 1.00 36.09 315 ARG A N 1
ATOM 2429 C CA . ARG A 1 315 ? -56.123 -4.405 -4.811 1.00 36.09 315 ARG A CA 1
ATOM 2430 C C . ARG A 1 315 ? -55.129 -3.675 -5.736 1.00 36.09 315 ARG A C 1
ATOM 2432 O O . ARG A 1 315 ? -53.984 -3.492 -5.360 1.00 36.09 315 ARG A O 1
ATOM 2439 N N . LYS A 1 316 ? -55.408 -3.590 -7.045 1.00 31.78 316 LYS A N 1
ATOM 2440 C CA . LYS A 1 316 ? -56.002 -2.471 -7.827 1.00 31.78 316 LYS A CA 1
ATOM 2441 C C . LYS A 1 316 ? -55.169 -1.172 -7.862 1.00 31.78 316 LYS A C 1
ATOM 2443 O O . LYS A 1 316 ? -55.072 -0.464 -6.870 1.00 31.78 316 LYS A O 1
ATOM 2448 N N . ALA A 1 317 ? -54.653 -0.868 -9.056 1.00 39.38 317 ALA A N 1
ATOM 2449 C CA . ALA A 1 317 ? -54.060 0.405 -9.476 1.00 39.38 317 ALA A CA 1
ATOM 2450 C C . ALA A 1 317 ? -55.126 1.478 -9.782 1.00 39.38 317 ALA A C 1
ATOM 2452 O O . ALA A 1 317 ? -56.280 1.120 -10.046 1.00 39.38 317 ALA A O 1
ATOM 2453 N N . PRO A 1 318 ? -54.719 2.759 -9.888 1.00 41.62 318 PRO A N 1
ATOM 2454 C CA . PRO A 1 318 ? -55.362 3.663 -10.837 1.00 41.62 318 PRO A CA 1
ATOM 2455 C C . PRO A 1 318 ? -54.394 4.448 -11.754 1.00 41.62 318 PRO A C 1
ATOM 2457 O O . PRO A 1 318 ? -53.361 4.953 -11.331 1.00 41.62 318 PRO A O 1
ATOM 2460 N N . ALA A 1 319 ? -54.814 4.489 -13.025 1.00 33.38 319 ALA A N 1
ATOM 2461 C CA . ALA A 1 319 ? -54.806 5.534 -14.064 1.00 33.38 319 ALA A CA 1
ATOM 2462 C C . ALA A 1 319 ? -53.673 6.583 -14.221 1.00 33.38 319 ALA A C 1
ATOM 2464 O O . ALA A 1 319 ? -53.300 7.308 -13.307 1.00 33.38 319 ALA A O 1
ATOM 2465 N N . ALA A 1 320 ? -53.261 6.725 -15.490 1.00 31.89 320 ALA A N 1
ATOM 2466 C CA . ALA A 1 320 ? -52.392 7.744 -16.093 1.00 31.89 320 ALA A CA 1
ATOM 2467 C C . ALA A 1 320 ? -53.119 9.083 -16.374 1.00 31.89 320 ALA A C 1
ATOM 2469 O O . ALA A 1 320 ? -54.321 9.074 -16.624 1.00 31.89 320 ALA A O 1
ATOM 2470 N N . MET A 1 321 ? -52.436 10.240 -16.337 1.00 36.12 321 MET A N 1
ATOM 2471 C CA . MET A 1 321 ? -51.915 11.092 -17.450 1.00 36.12 321 MET A CA 1
ATOM 2472 C C . MET A 1 321 ? -51.687 12.526 -16.868 1.00 36.12 321 MET A C 1
ATOM 2474 O O . MET A 1 321 ? -52.225 12.772 -15.789 1.00 36.12 321 MET A O 1
ATOM 2478 N N . PRO A 1 322 ? -50.989 13.501 -17.510 1.00 34.56 322 PRO A N 1
ATOM 2479 C CA . PRO A 1 322 ? -50.516 13.543 -18.893 1.00 34.56 322 PRO A CA 1
ATOM 2480 C C . PRO A 1 322 ? -49.012 13.834 -19.072 1.00 34.56 322 PRO A C 1
ATOM 2482 O O . PRO A 1 322 ? -48.294 14.286 -18.184 1.00 34.56 322 PRO A O 1
ATOM 2485 N N . ARG A 1 323 ? -48.552 13.573 -20.298 1.00 36.06 323 ARG A N 1
ATOM 2486 C CA . ARG A 1 323 ? -47.214 13.882 -20.808 1.00 36.06 323 ARG A CA 1
ATOM 2487 C C . ARG A 1 323 ? -47.055 15.383 -21.059 1.00 36.06 323 ARG A C 1
ATOM 2489 O O . ARG A 1 323 ? -47.794 15.948 -21.859 1.00 36.06 323 ARG A O 1
ATOM 2496 N N . THR A 1 324 ? -46.000 15.970 -20.508 1.00 33.72 324 THR A N 1
ATOM 2497 C CA . THR A 1 324 ? -45.397 17.213 -21.001 1.00 33.72 324 THR A CA 1
ATOM 2498 C C . THR A 1 324 ? -43.960 16.926 -21.440 1.00 33.72 324 THR A C 1
ATOM 2500 O O . THR A 1 324 ? -43.165 16.327 -20.718 1.00 33.72 324 THR A O 1
ATOM 2503 N N . ARG A 1 325 ? -43.649 17.289 -22.690 1.00 39.50 325 ARG A N 1
ATOM 2504 C CA . ARG A 1 325 ? -42.288 17.307 -23.250 1.00 39.50 325 ARG A CA 1
ATOM 2505 C C . ARG A 1 325 ? -41.425 18.299 -22.462 1.00 39.50 325 ARG A C 1
ATOM 2507 O O . ARG A 1 325 ? -41.932 19.356 -22.088 1.00 39.50 325 ARG A O 1
ATOM 2514 N N . PRO A 1 326 ? -40.106 18.058 -22.396 1.00 34.28 326 PRO A N 1
ATOM 2515 C CA . PRO A 1 326 ? -39.240 19.160 -22.785 1.00 34.28 326 PRO A CA 1
ATOM 2516 C C . PRO A 1 326 ? -38.095 18.786 -23.728 1.00 34.28 326 PRO A C 1
ATOM 2518 O O . PRO A 1 326 ? -37.620 17.656 -23.818 1.00 34.28 326 PRO A O 1
ATOM 2521 N N . ALA A 1 327 ? -37.741 19.847 -24.442 1.00 28.00 327 ALA A N 1
ATOM 2522 C CA . ALA A 1 327 ? -36.580 20.162 -25.245 1.00 28.00 327 ALA A CA 1
ATOM 2523 C C . ALA A 1 327 ? -35.276 19.381 -25.000 1.00 28.00 327 ALA A C 1
ATOM 2525 O O . ALA A 1 327 ? -34.812 19.183 -23.880 1.00 28.00 327 ALA A O 1
ATOM 2526 N N . SER A 1 328 ? -34.650 19.079 -26.138 1.00 37.53 328 SER A N 1
ATOM 2527 C CA . SER A 1 328 ? -33.211 18.945 -26.364 1.00 37.53 328 SER A CA 1
ATOM 2528 C C . SER A 1 328 ? -32.371 19.908 -25.514 1.00 37.53 328 SER A C 1
ATOM 2530 O O . SER A 1 328 ? -32.485 21.123 -25.668 1.00 37.53 328 SER A O 1
ATOM 2532 N N . ALA A 1 329 ? -31.454 19.359 -24.716 1.00 27.84 329 ALA A N 1
ATOM 2533 C CA . ALA A 1 329 ? -30.259 20.060 -24.265 1.00 27.84 329 ALA A CA 1
ATOM 2534 C C . ALA A 1 329 ? -29.115 19.056 -24.053 1.00 27.84 329 ALA A C 1
ATOM 2536 O O . ALA A 1 329 ? -29.266 18.034 -23.381 1.00 27.84 329 ALA A O 1
ATOM 2537 N N . ASN A 1 330 ? -27.983 19.371 -24.680 1.00 30.30 330 ASN A N 1
ATOM 2538 C CA . ASN A 1 330 ? -26.699 18.684 -24.619 1.00 30.30 330 ASN A CA 1
ATOM 2539 C C . ASN A 1 330 ? -26.313 18.302 -23.182 1.00 30.30 330 ASN A C 1
ATOM 2541 O O . ASN A 1 330 ? -26.199 19.163 -22.311 1.00 30.30 330 ASN A O 1
ATOM 2545 N N . ARG A 1 331 ? -26.066 17.009 -22.945 1.00 24.22 331 ARG A N 1
ATOM 2546 C CA . ARG A 1 331 ? -25.593 16.489 -21.659 1.00 24.22 331 ARG A CA 1
ATOM 2547 C C . ARG A 1 331 ? -24.076 16.336 -21.693 1.00 24.22 331 ARG A C 1
ATOM 2549 O O . ARG A 1 331 ? -23.560 15.257 -21.968 1.00 24.22 331 ARG A O 1
ATOM 2556 N N . THR A 1 332 ? -23.367 17.410 -21.375 1.00 27.16 332 THR A N 1
ATOM 2557 C CA . THR A 1 332 ? -21.980 17.340 -20.908 1.00 27.16 332 THR A CA 1
ATOM 2558 C C . THR A 1 332 ? -21.975 16.605 -19.566 1.00 27.16 332 THR A C 1
ATOM 2560 O O . THR A 1 332 ? -22.639 17.015 -18.613 1.00 27.16 332 THR A O 1
ATOM 2563 N N . GLN A 1 333 ? -21.280 15.471 -19.497 1.00 25.25 333 GLN A N 1
ATOM 2564 C CA . GLN A 1 333 ? -21.016 14.781 -18.236 1.00 25.25 333 GLN A CA 1
ATOM 2565 C C . GLN A 1 333 ? -19.952 15.559 -17.448 1.00 25.25 333 GLN A C 1
ATOM 2567 O O . GLN A 1 333 ? -18.906 15.858 -18.023 1.00 25.25 333 GLN A O 1
ATOM 2572 N N . PRO A 1 334 ? -20.133 15.850 -16.148 1.00 23.56 334 PRO A N 1
ATOM 2573 C CA . PRO A 1 334 ? -19.010 16.234 -15.310 1.00 23.56 334 PRO A CA 1
ATOM 2574 C C . PRO A 1 334 ? -18.260 14.962 -14.893 1.00 23.56 334 PRO A C 1
ATOM 2576 O O . PRO A 1 334 ? -18.768 14.133 -14.135 1.00 23.56 334 PRO A O 1
ATOM 2579 N N . GLY A 1 335 ? -17.065 14.792 -15.460 1.00 24.09 335 GLY A N 1
ATOM 2580 C CA . GLY A 1 335 ? -16.128 13.721 -15.138 1.00 24.09 335 GLY A CA 1
ATOM 2581 C C . GLY A 1 335 ? -15.506 13.876 -13.747 1.00 24.09 335 GLY A C 1
ATOM 2582 O O . GLY A 1 335 ? -15.360 14.974 -13.220 1.00 24.09 335 GLY A O 1
ATOM 2583 N N . ILE A 1 336 ? -15.099 12.745 -13.172 1.00 28.41 336 ILE A N 1
ATOM 2584 C CA . ILE A 1 336 ? -14.482 12.574 -11.840 1.00 28.41 336 ILE A CA 1
ATOM 2585 C C . ILE A 1 336 ? -13.007 13.064 -11.802 1.00 28.41 336 ILE A C 1
ATOM 2587 O O . ILE A 1 336 ? -12.245 12.724 -10.906 1.00 28.41 336 ILE A O 1
ATOM 2591 N N . SER A 1 337 ? -12.577 13.903 -12.749 1.00 25.16 337 SER A N 1
ATOM 2592 C CA . SER A 1 337 ? -11.151 14.221 -12.959 1.00 25.16 337 SER A CA 1
ATOM 2593 C C . SER A 1 337 ? -10.553 15.252 -11.990 1.00 25.16 337 SER A C 1
ATOM 2595 O O . SER A 1 337 ? -9.342 15.400 -11.903 1.00 25.16 337 SER A O 1
ATOM 2597 N N . SER A 1 338 ? -11.359 16.001 -11.239 1.00 22.50 338 SER A N 1
ATOM 2598 C CA . SER A 1 338 ? -10.916 17.331 -10.797 1.00 22.50 338 SER A CA 1
ATOM 2599 C C . SER A 1 338 ? -10.178 17.436 -9.452 1.00 22.50 338 SER A C 1
ATOM 2601 O O . SER A 1 338 ? -10.115 18.544 -8.930 1.00 22.50 338 SER A O 1
ATOM 2603 N N . PHE A 1 339 ? -9.641 16.368 -8.844 1.00 27.52 339 PHE A N 1
ATOM 2604 C CA . PHE A 1 339 ? -9.121 16.491 -7.462 1.00 27.52 339 PHE A CA 1
ATOM 2605 C C . PHE A 1 339 ? -7.733 15.965 -7.136 1.00 27.52 339 PHE A C 1
ATOM 2607 O O . PHE A 1 339 ? -7.286 16.153 -6.009 1.00 27.52 339 PHE A O 1
ATOM 2614 N N . PHE A 1 340 ? -6.995 15.408 -8.087 1.00 33.41 340 PHE A N 1
ATOM 2615 C CA . PHE A 1 340 ? -5.658 14.916 -7.771 1.00 33.41 340 PHE A CA 1
ATOM 2616 C C . PHE A 1 340 ? -4.644 15.452 -8.750 1.00 33.41 340 PHE A C 1
ATOM 2618 O O . PHE A 1 340 ? -3.967 14.660 -9.381 1.00 33.41 340 PHE A O 1
ATOM 2625 N N . HIS A 1 341 ? -4.525 16.782 -8.871 1.00 24.72 341 HIS A N 1
ATOM 2626 C CA . HIS A 1 341 ? -3.257 17.391 -9.278 1.00 24.72 341 HIS A CA 1
ATOM 2627 C C . HIS A 1 341 ? -2.213 17.074 -8.205 1.00 24.72 341 HIS A C 1
ATOM 2629 O O . HIS A 1 341 ? -2.489 17.306 -7.034 1.00 24.72 341 HIS A O 1
ATOM 2635 N N . ARG A 1 342 ? -1.098 16.464 -8.636 1.00 28.22 342 ARG A N 1
ATOM 2636 C CA . ARG A 1 342 ? 0.165 16.218 -7.921 1.00 28.22 342 ARG A CA 1
ATOM 2637 C C . ARG A 1 342 ? 0.175 16.854 -6.526 1.00 28.22 342 ARG A C 1
ATOM 2639 O O . ARG A 1 342 ? 0.188 18.081 -6.426 1.00 28.22 342 ARG A O 1
ATOM 2646 N N . VAL A 1 343 ? 0.117 16.033 -5.481 1.00 35.97 343 VAL A N 1
ATOM 2647 C CA . VAL A 1 343 ? 0.448 16.517 -4.137 1.00 35.97 343 VAL A CA 1
ATOM 2648 C C . VAL A 1 343 ? 1.932 16.313 -3.924 1.00 35.97 343 VAL A C 1
ATOM 2650 O O . VAL A 1 343 ? 2.436 15.290 -4.434 1.00 35.97 343 VAL A O 1
#

Organism: Diacronema lutheri (NCBI:txid2081491)

Secondary structure (DSSP, 8-state):
---PPP-EEESGGG----SS--TT-EEEEEEE-SSTT-EEEEEEEES---TTS-TT----TTTTSEEETTTTTTSHHHHTTTTT-EEEEEESEEEEEEE-SSSEEEEEEEESSBPTTSTTPBPPEEEEEEEEEEE-TT--EEEEEEEEEEEPPGGGTTT-SEEE-B--HHHHHHHH-BTTB-HHHHHHHHHHSPPPPEEEEE--GGGGSTT---TTTTS---PPPTHHHHTTSPP----PPPPPPPPP----------------------PPPPPPP-------PPPPP----------------------------------------------TTTT-S--

InterPro domains:
  IPR003738 SOS response associated peptidase (SRAP) [PF02586] (10-207)
  IPR003738 SOS response associated peptidase (SRAP) [PTHR13604] (10-233)
  IPR036590 SOS response associated peptidase-like [G3DSA:3.90.1680.10] (1-227)
  IPR036590 SOS response associated peptidase-like [SSF143081] (11-218)

Foldseek 3Di:
DDQDDAPEEAPVVQDDDFPQQDAQHWAWKWAADPDVNHIYIYTAGQAADQQPPDQADDDDRVVFNADELVCQCVDPSRVVQLQHFKIKGWDQWDWFWADDPPATWIKTKGFPDAQPVDPPGTDIWIFIKGWDWYAHPVRDIHIYIHTYKYADDPVCVNGDRIDTLTDDPVLNVLRNPRPPHDSNVSSVSSVPPDDRHMDMATADSCSVPSPDGDPRRNPHDDDDPVVVVVVPDDPPDDDDDDDDDDDDDDDDDDDDDDDDDDDDDDDDDDDDDDDDDDDDDDDDDDDDDDDDDDDDDDDDDDDDDDDDDDDDDDDDDDDDDDDDDDDDDDDDDDDPNPPDDDD

pLDDT: mean 72.19, std 28.65, range [22.5, 98.88]

Sequence (343 aa):
MGATGAKRWRRREHYRPSNNLCPGRQSPALHRGDAPGELELTTMAFGLVPSYTDKAARPDFFRMANARSETVSAQPAFRRLLAHRRCVVPIDGFYEWLPEPQRKQPFYISSAACAGDRAGEPQLLWIAALWDVWHAQDGTELPTYALLTRDVSPELAWLHDRMPVVLDAKSARAWLDVGGTDPLDALRTCLRASPIELRWHKVHPRMSVVKYDGDDAHLPWTPTPITAFFERMPPKGEATPAPAPAARTDDAAGARVDADATPNKGAEAPAASPPTELRSESKRFKRTEADASGAGASLARAGAPPDTPPQLARRKAPAAMPRTRPASANRTQPGISSFFHRV

Nearest PDB structures (foldseek):
  8d2m-assembly1_A  TM=8.724E-01  e=2.884E-16  Escherichia coli
  6kbz-assembly3_F  TM=8.696E-01  e=7.063E-16  Escherichia coli
  2f20-assembly2_B  TM=8.331E-01  e=7.063E-16  Bacteroides thetaiotaomicron
  6kbz-assembly4_H  TM=7.758E-01  e=5.240E-16  Escherichia coli
  8d2m-assembly2_B  TM=7.645E-01  e=1.139E-15  Escherichia coli

Radius of gyration: 34.98 Å; Cα contacts (8 Å, |Δi|>4): 471; chains: 1; bounding box: 142×58×56 Å